Protein AF-A5E468-F1 (afdb_monomer)

Nearest PDB structures (foldseek):
  6xt9-assembly1_H  TM=6.312E-01  e=6.955E-01  Homo sapiens
  3gw4-assembly1_A  TM=5.556E-01  e=4.802E-01  Deinococcus radiodurans R1 = ATCC 13939 = DSM 20539
  8gl8-assembly1_I  TM=4.887E-01  e=6.640E-01  Flavobacterium johnsoniae
  3sf4-assembly3_C  TM=4.964E-01  e=1.756E+00  Homo sapiens

Radius of gyration: 18.63 Å; Cα contacts (8 Å, |Δi|>4): 145; chains: 1; bounding box: 49×48×44 Å

Solvent-accessible surface area (backbone atoms only — not comparable to full-atom values): 12176 Å² total; per-residue (Å²): 136,87,77,85,82,82,82,82,86,74,81,68,68,68,61,57,57,65,70,71,69,77,72,94,75,91,73,86,92,58,59,68,65,52,48,52,52,51,50,50,52,51,57,45,48,56,49,44,52,54,59,67,75,36,89,74,72,77,78,81,65,94,63,94,41,75,65,60,50,49,53,52,51,53,50,48,52,50,48,51,51,28,54,69,69,71,35,50,68,60,48,59,71,44,46,73,63,53,69,69,45,96,72,72,57,32,69,54,31,35,54,52,12,56,44,26,47,77,72,67,37,52,73,60,12,51,52,28,37,50,50,16,34,73,58,34,94,41,71,71,53,23,40,58,42,35,48,57,51,24,52,54,27,15,61,68,48,34,62,71,58,26,51,51,33,50,51,54,42,48,56,60,55,59,77,71,60,86,50,74,66,55,44,53,51,51,50,51,54,51,56,51,51,50,52,54,44,52,54,40,26,50,53,30,47,57,61,61,73,80,111

Secondary structure (DSSP, 8-state):
-----------SHHHHHHHH-------TT-HHHHHHHHHHHHHHHHHHHHHHTTTTTTSSS--S-HHHHHHHHHHHHHHHHHHHTT-HHHHHHHHHHHTTSSS--HHHHHHHHHHHHHTT-HHHHHHHHHHHHHT-SSHHHHHHHHHHHHHHHHHTT-HHHHHHHHHHHHHHHHTT--SHHHHHHHHHHHHHHHHHHHHHHHHHHHHHHT-

Foldseek 3Di:
DDDDDDDDDDDPPPVVVVLPPPDDDDDPDCLPVVLLVNLLVVLLVLLLVVLVVCPPPLPQDPDPDPVVSVVLVVLSVQLSVCSNVVVLVVLVVCVVVQVPDPDRALSNLQSNLSSCSNVVVPVSSCVSLVSSLVRPRDLVRNLSSLLSVLSSCLSVLNVVSNVVSLVSNVVSLVVPDDDPVSVVVSVVVSVVSVVVSVVSSVVNVVSVVSD

Sequence (211 aa):
MDNPNINLDFDEVELFQQLSAGTTGKDDGLTSINARKRQQHLLQHLLQHLLQKSNHLLNSATLTSSKLKAEVLQMYDQLRKHYVNNNFIEIMFLLPTIAKFNMVPPIFNLIIGCSFIHFGRISSAFREIGFAVCMAPTEHKRKEFLKVLAYTYADLNKTEYVLGCLGEILDISRNNLVNTKDFENMKNEICGLEKELMQRLEMARINNKYV

Organism: Lodderomyces elongisporus (strain ATCC 11503 / CBS 2605 / JCM 1781 / NBRC 1676 / NRRL YB-4239) (NCBI:txid379508)

Structure (mmCIF, N/CA/C/O backbone):
data_AF-A5E468-F1
#
_entry.id   AF-A5E468-F1
#
loop_
_atom_site.group_PDB
_atom_site.id
_atom_site.type_symbol
_atom_site.label_atom_id
_atom_site.label_alt_id
_atom_site.label_comp_id
_atom_site.label_asym_id
_atom_site.label_entity_id
_atom_site.label_seq_id
_atom_site.pdbx_PDB_ins_code
_atom_site.Cartn_x
_atom_site.Cartn_y
_atom_site.Cartn_z
_atom_site.occupancy
_atom_site.B_iso_or_equiv
_atom_site.auth_seq_id
_atom_site.auth_comp_id
_atom_site.auth_asym_id
_atom_site.auth_atom_id
_atom_site.pdbx_PDB_model_num
ATOM 1 N N . MET A 1 1 ? -16.153 32.112 22.670 1.00 36.38 1 MET A N 1
ATOM 2 C CA . MET A 1 1 ? -15.654 30.756 22.965 1.00 36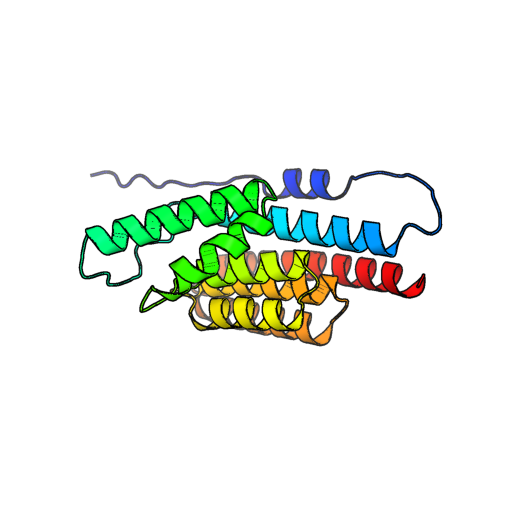.38 1 MET A CA 1
ATOM 3 C C . MET A 1 1 ? -14.862 30.334 21.757 1.00 36.38 1 MET A C 1
ATOM 5 O O . MET A 1 1 ? -15.439 30.106 20.700 1.00 36.38 1 MET A O 1
ATOM 9 N N . ASP A 1 2 ? -13.550 30.421 21.910 1.00 29.50 2 ASP A N 1
ATOM 10 C CA . ASP A 1 2 ? -12.572 30.364 20.837 1.00 29.50 2 ASP A CA 1
ATOM 11 C C . ASP A 1 2 ? -12.420 28.946 20.293 1.00 29.50 2 ASP A C 1
ATOM 13 O O . ASP A 1 2 ? -12.319 27.976 21.044 1.00 29.50 2 ASP A O 1
ATOM 17 N N . ASN A 1 3 ? -12.420 28.845 18.969 1.00 27.97 3 ASN A N 1
ATOM 18 C CA . ASN A 1 3 ? -12.152 27.625 18.227 1.00 27.97 3 ASN A CA 1
ATOM 19 C C . ASN A 1 3 ? -10.655 27.638 17.875 1.00 27.97 3 ASN A C 1
ATOM 21 O O . ASN A 1 3 ? -10.246 28.525 17.119 1.00 27.97 3 ASN A O 1
ATOM 25 N N . PRO A 1 4 ? -9.804 26.740 18.406 1.00 31.48 4 PRO A N 1
ATOM 26 C CA . PRO A 1 4 ? -8.411 26.724 18.004 1.00 31.48 4 PRO A CA 1
ATOM 27 C C . PRO A 1 4 ? -8.315 26.052 16.634 1.00 31.48 4 PRO A C 1
ATOM 29 O O . PRO A 1 4 ? -8.332 24.831 16.495 1.00 31.48 4 PRO A O 1
ATOM 32 N N . ASN A 1 5 ? -8.226 26.901 15.614 1.00 31.64 5 ASN A N 1
ATOM 33 C CA . ASN A 1 5 ? -7.717 26.568 14.293 1.00 31.64 5 ASN A CA 1
ATOM 34 C C . ASN A 1 5 ? -6.292 26.019 14.464 1.00 31.64 5 ASN A C 1
ATOM 36 O O . ASN A 1 5 ? -5.379 26.775 14.796 1.00 31.64 5 ASN A O 1
ATOM 40 N N . ILE A 1 6 ? -6.092 24.717 14.261 1.00 25.97 6 ILE A N 1
ATOM 41 C CA . ILE A 1 6 ? -4.747 24.142 14.173 1.00 25.97 6 ILE A CA 1
ATOM 42 C C . ILE A 1 6 ? -4.425 23.995 12.691 1.00 25.97 6 ILE A C 1
ATOM 44 O O . ILE A 1 6 ? -4.788 23.021 12.036 1.00 25.97 6 ILE A O 1
ATOM 48 N N . ASN A 1 7 ? -3.773 25.035 12.181 1.00 30.73 7 ASN A N 1
ATOM 49 C CA . ASN A 1 7 ? -3.069 25.034 10.914 1.00 30.73 7 ASN A CA 1
ATOM 50 C C . ASN A 1 7 ? -1.774 24.225 11.102 1.00 30.73 7 ASN A C 1
ATOM 52 O O . ASN A 1 7 ? -1.000 24.526 12.012 1.00 30.73 7 ASN A O 1
ATOM 56 N N . LEU A 1 8 ? -1.547 23.200 10.283 1.00 26.86 8 LEU A N 1
ATOM 57 C CA . LEU A 1 8 ? -0.266 22.495 10.208 1.00 26.86 8 LEU A CA 1
ATOM 58 C C . LEU A 1 8 ? 0.219 22.568 8.767 1.00 26.86 8 LEU A C 1
ATOM 60 O O . LEU A 1 8 ? 0.002 21.663 7.968 1.00 26.86 8 LEU A O 1
ATOM 64 N N . ASP A 1 9 ? 0.833 23.706 8.478 1.00 34.53 9 ASP A N 1
ATOM 65 C CA . ASP A 1 9 ? 1.713 23.925 7.341 1.00 34.53 9 ASP A CA 1
ATOM 66 C C . ASP A 1 9 ? 3.048 23.248 7.680 1.00 34.53 9 ASP A C 1
ATOM 68 O O . ASP A 1 9 ? 3.621 23.546 8.729 1.00 34.53 9 ASP A O 1
ATOM 72 N N . PHE A 1 10 ? 3.518 22.303 6.866 1.00 32.31 10 PHE A N 1
ATOM 73 C CA . PHE A 1 10 ? 4.877 21.770 6.988 1.00 32.31 10 PHE A CA 1
ATOM 74 C C . PHE A 1 10 ? 5.423 21.374 5.618 1.00 32.31 10 PHE A C 1
ATOM 76 O O . PHE A 1 10 ? 4.810 20.594 4.892 1.00 32.31 10 PHE A O 1
ATOM 83 N N . ASP A 1 11 ? 6.596 21.931 5.320 1.00 34.50 11 ASP A N 1
ATOM 84 C CA . ASP A 1 1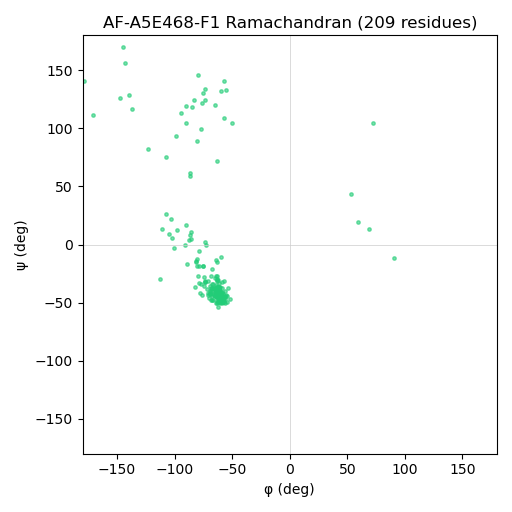1 ? 7.372 21.806 4.090 1.00 34.50 11 ASP A CA 1
ATOM 85 C C . ASP A 1 11 ? 7.573 20.351 3.643 1.00 34.50 11 ASP A C 1
ATOM 87 O O . ASP A 1 11 ? 8.412 19.610 4.157 1.00 34.50 11 ASP A O 1
ATOM 91 N N . GLU A 1 12 ? 6.824 19.953 2.617 1.00 39.00 12 GLU A N 1
ATOM 92 C CA . GLU A 1 12 ? 6.976 18.662 1.942 1.00 39.00 12 GLU A CA 1
ATOM 93 C C . GLU A 1 12 ? 8.216 18.642 1.023 1.00 39.00 12 GLU A C 1
ATOM 95 O O . GLU A 1 12 ? 8.728 17.580 0.683 1.00 39.00 12 GLU A O 1
ATOM 100 N N . VAL A 1 13 ? 8.759 19.807 0.651 1.00 35.00 13 VAL A N 1
ATOM 101 C CA . VAL A 1 13 ? 9.753 19.950 -0.431 1.00 35.00 13 VAL A CA 1
ATOM 102 C C . VAL A 1 13 ? 11.179 19.557 -0.014 1.00 35.00 13 VAL A C 1
ATOM 104 O O . VAL A 1 13 ? 11.922 18.993 -0.821 1.00 35.00 13 VAL A O 1
ATOM 107 N N . GLU A 1 14 ? 11.566 19.779 1.244 1.00 31.41 14 GLU A N 1
ATOM 108 C CA . GLU A 1 14 ? 12.945 19.542 1.706 1.00 31.41 14 GLU A CA 1
ATOM 109 C C . GLU A 1 14 ? 13.224 18.050 1.990 1.00 31.41 14 GLU A C 1
ATOM 111 O O . GLU A 1 14 ? 14.338 17.554 1.796 1.00 31.41 14 GLU A O 1
ATOM 116 N N . LEU A 1 15 ? 12.182 17.287 2.342 1.00 38.12 15 LEU A N 1
ATOM 117 C CA . LEU A 1 15 ? 12.282 15.857 2.646 1.00 38.12 15 LEU A CA 1
ATOM 118 C C . LEU A 1 15 ? 12.405 14.993 1.374 1.00 38.12 15 LEU A C 1
ATOM 120 O O . LEU A 1 15 ? 13.138 14.004 1.364 1.00 38.12 15 LEU A O 1
ATOM 124 N N . PHE A 1 16 ? 11.756 15.386 0.270 1.00 33.75 16 PHE A N 1
ATOM 125 C CA . PHE A 1 16 ? 11.859 14.677 -1.016 1.00 33.75 16 PHE A CA 1
ATOM 126 C C . PHE A 1 16 ? 13.228 14.851 -1.691 1.00 33.75 16 PHE A C 1
ATOM 128 O O . PHE A 1 16 ? 13.715 13.923 -2.342 1.00 33.75 16 PHE A O 1
ATOM 135 N N . GLN A 1 17 ? 13.900 15.991 -1.496 1.00 34.34 17 GLN A N 1
ATOM 136 C CA . GLN A 1 17 ? 15.250 16.201 -2.030 1.00 34.34 17 GLN A CA 1
ATOM 137 C C . GLN A 1 17 ? 16.290 15.315 -1.331 1.00 34.34 17 GLN A C 1
ATOM 139 O O . GLN A 1 17 ? 17.140 14.735 -2.011 1.00 34.34 17 GLN A O 1
ATOM 144 N N . GLN A 1 18 ? 16.170 15.099 -0.017 1.00 32.59 18 GLN A N 1
ATOM 145 C CA . GLN A 1 18 ? 17.067 14.205 0.729 1.00 32.59 18 GLN A CA 1
ATOM 146 C C . GLN A 1 18 ? 16.887 12.718 0.364 1.00 32.59 18 GLN A C 1
ATOM 148 O O . GLN A 1 18 ? 17.849 11.953 0.410 1.00 32.59 18 GLN A O 1
ATOM 153 N N . LEU A 1 19 ? 15.693 12.311 -0.082 1.00 34.59 19 LEU A N 1
ATOM 154 C CA . LEU A 1 19 ? 15.390 10.932 -0.494 1.00 34.59 19 LEU A CA 1
ATOM 155 C C . LEU A 1 19 ? 15.909 10.577 -1.903 1.00 34.59 19 LEU A C 1
ATOM 157 O O . LEU A 1 19 ? 16.071 9.398 -2.218 1.00 34.59 19 LEU A O 1
ATOM 161 N N . SER A 1 20 ? 16.209 11.578 -2.739 1.00 34.50 20 SER A N 1
ATOM 162 C CA . SER A 1 20 ? 16.740 11.396 -4.103 1.00 34.50 20 SER A CA 1
ATOM 163 C C . SER A 1 20 ? 18.275 11.332 -4.193 1.00 34.50 20 SER A C 1
ATOM 165 O O . SER A 1 20 ? 18.815 10.845 -5.185 1.00 34.50 20 SER A O 1
ATOM 167 N N . ALA A 1 21 ? 18.998 11.766 -3.153 1.00 29.22 21 ALA A N 1
ATOM 168 C CA . ALA A 1 21 ? 20.454 11.969 -3.183 1.00 29.22 21 ALA A CA 1
ATOM 169 C C . ALA A 1 21 ? 21.307 10.737 -2.776 1.00 29.22 21 ALA A C 1
ATOM 171 O O . ALA A 1 21 ? 22.497 10.854 -2.477 1.00 29.22 21 ALA A O 1
ATOM 172 N N . GLY A 1 22 ? 20.731 9.533 -2.767 1.00 30.25 22 GLY A N 1
ATOM 173 C CA . GLY A 1 22 ? 21.390 8.308 -2.303 1.00 30.25 22 GLY A CA 1
ATOM 174 C C . GLY A 1 22 ? 22.336 7.644 -3.315 1.00 30.25 22 GLY A C 1
ATOM 175 O O . GLY A 1 22 ? 21.947 6.703 -4.003 1.00 30.25 22 GLY A O 1
ATOM 176 N N . THR A 1 23 ? 23.608 8.056 -3.282 1.00 33.28 23 THR A N 1
ATOM 177 C CA . THR A 1 23 ? 24.845 7.332 -3.670 1.00 33.28 23 THR A CA 1
ATOM 178 C C . THR A 1 23 ? 25.146 7.069 -5.153 1.00 33.28 23 THR A C 1
ATOM 180 O O . THR A 1 23 ? 24.662 6.128 -5.781 1.00 33.28 23 THR A O 1
ATOM 183 N N . THR A 1 24 ? 26.099 7.853 -5.663 1.00 37.22 24 THR A N 1
ATOM 184 C CA . THR A 1 24 ? 27.027 7.487 -6.735 1.00 37.22 24 THR A CA 1
ATOM 185 C C . THR A 1 24 ? 27.949 6.360 -6.255 1.00 37.22 24 THR A C 1
ATOM 187 O O . THR A 1 24 ? 28.685 6.509 -5.285 1.00 37.22 24 THR A O 1
ATOM 190 N N . GLY A 1 25 ? 27.922 5.218 -6.934 1.00 31.66 25 GLY A N 1
ATOM 191 C CA . GLY A 1 25 ? 28.815 4.099 -6.643 1.00 31.66 25 GLY A CA 1
ATOM 192 C C . GLY A 1 25 ? 28.694 3.027 -7.714 1.00 31.66 25 GLY A C 1
ATOM 193 O O . GLY A 1 25 ? 27.644 2.407 -7.853 1.00 31.66 25 GLY A O 1
ATOM 194 N N . LYS A 1 26 ? 29.762 2.871 -8.499 1.00 38.19 26 LYS A N 1
ATOM 195 C CA . LYS A 1 26 ? 29.964 1.786 -9.464 1.00 38.19 26 LYS A CA 1
ATOM 196 C C . LYS A 1 26 ? 29.943 0.439 -8.733 1.00 38.19 26 LYS A C 1
ATOM 198 O O . LYS A 1 26 ? 30.630 0.324 -7.727 1.00 38.19 26 LYS A O 1
ATOM 203 N N . ASP A 1 27 ? 29.189 -0.536 -9.236 1.00 35.12 27 ASP A N 1
ATOM 204 C CA . ASP A 1 27 ? 29.721 -1.872 -9.541 1.00 35.12 27 ASP A CA 1
ATOM 205 C C . ASP A 1 27 ? 28.658 -2.801 -10.140 1.00 35.12 27 ASP A C 1
ATOM 207 O O . ASP A 1 27 ? 27.477 -2.805 -9.774 1.00 35.12 27 ASP A O 1
ATOM 211 N N . ASP A 1 28 ? 29.142 -3.570 -11.107 1.00 50.00 28 ASP A N 1
ATOM 212 C CA . ASP A 1 28 ? 28.418 -4.376 -12.074 1.00 50.00 28 ASP A CA 1
ATOM 213 C C . ASP A 1 28 ? 27.929 -5.715 -11.475 1.00 50.00 28 ASP A C 1
ATOM 215 O O . ASP A 1 28 ? 28.566 -6.318 -10.614 1.00 50.00 28 ASP A O 1
ATOM 219 N N . GLY A 1 29 ? 26.759 -6.195 -11.922 1.00 37.59 29 GLY A N 1
ATOM 220 C CA . GLY A 1 29 ? 26.212 -7.532 -11.609 1.00 37.59 29 GLY A CA 1
ATOM 221 C C . GLY A 1 29 ? 25.310 -7.654 -10.366 1.00 37.59 29 GLY A C 1
ATOM 222 O O . GLY A 1 29 ? 24.604 -8.650 -10.215 1.00 37.59 29 GLY A O 1
ATOM 223 N N . LEU A 1 30 ? 25.250 -6.631 -9.506 1.00 35.81 30 LEU A N 1
ATOM 224 C CA . LEU A 1 30 ? 24.488 -6.605 -8.240 1.00 35.81 30 LEU A CA 1
ATOM 225 C C . LEU A 1 30 ? 23.174 -5.791 -8.334 1.00 35.81 30 LEU A C 1
ATOM 227 O O . LEU A 1 30 ? 22.650 -5.284 -7.342 1.00 35.81 30 LEU A O 1
ATOM 231 N N . THR A 1 31 ? 22.639 -5.606 -9.539 1.00 42.47 31 THR A N 1
ATOM 232 C CA . THR A 1 31 ? 21.607 -4.602 -9.859 1.00 42.47 31 THR A CA 1
ATOM 233 C C . THR A 1 31 ? 20.180 -5.037 -9.511 1.00 42.47 31 THR A C 1
ATOM 235 O O . THR A 1 31 ? 19.420 -4.229 -8.980 1.00 42.47 31 THR A O 1
ATOM 238 N N . SER A 1 32 ? 19.820 -6.315 -9.681 1.00 43.28 32 SER A N 1
ATOM 239 C CA . SER A 1 32 ? 18.468 -6.835 -9.377 1.00 43.28 32 SER A CA 1
ATOM 240 C C . SER A 1 32 ? 18.167 -6.914 -7.870 1.00 43.28 32 SER A C 1
ATOM 242 O O . SER A 1 32 ? 17.096 -6.512 -7.408 1.00 43.28 32 SER A O 1
ATOM 244 N N . ILE A 1 33 ? 19.138 -7.358 -7.064 1.00 39.84 33 ILE A N 1
ATOM 245 C CA . ILE A 1 33 ? 18.994 -7.453 -5.600 1.00 39.84 33 ILE A CA 1
ATOM 246 C C . ILE A 1 33 ? 18.994 -6.055 -4.967 1.00 39.84 33 ILE A C 1
ATOM 248 O O . ILE A 1 33 ? 18.202 -5.792 -4.062 1.00 39.84 33 ILE A O 1
ATOM 252 N N . ASN A 1 34 ? 19.818 -5.133 -5.473 1.00 39.31 34 ASN A N 1
ATOM 253 C CA . ASN A 1 34 ? 19.846 -3.750 -4.995 1.00 39.31 34 ASN A CA 1
ATOM 254 C C . ASN A 1 34 ? 18.641 -2.928 -5.474 1.00 39.31 34 ASN A C 1
ATOM 256 O O . ASN A 1 34 ? 18.228 -2.011 -4.767 1.00 39.31 34 ASN A O 1
ATOM 260 N N . ALA A 1 35 ? 18.047 -3.248 -6.628 1.00 41.59 35 ALA A N 1
ATOM 261 C CA . ALA A 1 35 ? 16.770 -2.674 -7.056 1.00 41.59 35 ALA A CA 1
ATOM 262 C C . ALA A 1 35 ? 15.629 -3.145 -6.144 1.00 41.59 35 ALA A C 1
ATOM 264 O O . ALA A 1 35 ? 14.911 -2.310 -5.604 1.00 41.59 35 ALA A O 1
ATOM 265 N N . ARG A 1 36 ? 15.536 -4.452 -5.853 1.00 48.59 36 ARG A N 1
ATOM 266 C CA . ARG A 1 36 ? 14.548 -4.997 -4.903 1.00 48.59 36 ARG A CA 1
ATOM 267 C C . ARG A 1 36 ? 14.717 -4.441 -3.489 1.00 48.59 36 ARG A C 1
ATOM 269 O O . ARG A 1 36 ? 13.727 -4.072 -2.871 1.00 48.59 36 ARG A O 1
ATOM 276 N N . LYS A 1 37 ? 15.950 -4.319 -2.983 1.00 50.06 37 LYS A N 1
ATOM 277 C CA . LYS A 1 37 ? 16.224 -3.702 -1.670 1.00 50.06 37 LYS A CA 1
ATOM 278 C C . LYS A 1 37 ? 15.853 -2.215 -1.631 1.00 50.06 37 LYS A C 1
ATOM 280 O O . LYS A 1 37 ? 15.304 -1.764 -0.632 1.00 50.06 37 LYS A O 1
ATOM 285 N N . ARG A 1 38 ? 16.099 -1.458 -2.708 1.00 53.34 38 ARG A N 1
ATOM 286 C CA . ARG A 1 38 ? 15.696 -0.042 -2.813 1.00 53.34 38 ARG A CA 1
ATOM 287 C C . ARG A 1 38 ? 14.176 0.130 -2.911 1.00 53.34 38 ARG A C 1
ATOM 289 O O . ARG A 1 38 ? 13.625 0.970 -2.209 1.00 53.34 38 ARG A O 1
ATOM 296 N N . GLN A 1 39 ? 13.500 -0.709 -3.698 1.00 52.88 39 GLN A N 1
ATOM 297 C CA . GLN A 1 39 ? 12.031 -0.761 -3.795 1.00 52.88 39 GLN A CA 1
ATOM 298 C C . GLN A 1 39 ? 11.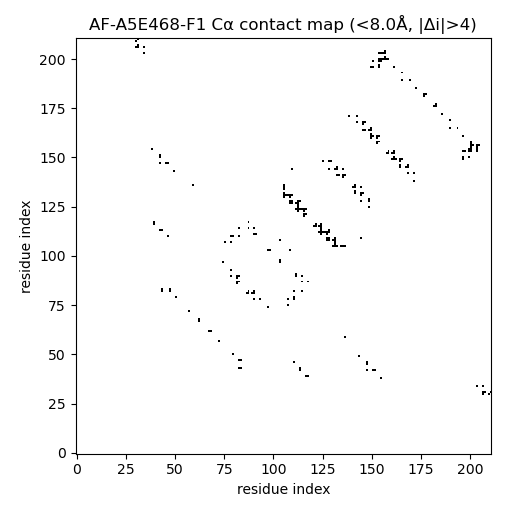394 -1.045 -2.429 1.00 52.88 39 GLN A C 1
ATOM 300 O O . GLN A 1 39 ? 10.516 -0.317 -1.973 1.00 52.88 39 GLN A O 1
ATOM 305 N N . GLN A 1 40 ? 11.923 -2.047 -1.727 1.00 59.47 40 GLN A N 1
ATOM 306 C CA . GLN A 1 40 ? 11.532 -2.397 -0.363 1.00 59.47 40 GLN A CA 1
ATOM 307 C C . GLN A 1 40 ? 11.723 -1.233 0.619 1.00 59.47 40 GLN A C 1
ATOM 309 O O . GLN A 1 40 ? 10.829 -0.958 1.412 1.00 59.47 40 GLN A O 1
ATOM 314 N N . HIS A 1 41 ? 12.839 -0.506 0.536 1.00 57.97 41 HIS A N 1
ATOM 315 C CA . HIS A 1 41 ? 13.125 0.627 1.420 1.00 57.97 41 HIS A CA 1
ATOM 316 C C . HIS A 1 41 ? 12.182 1.826 1.188 1.00 57.97 41 HIS A C 1
ATOM 318 O O . HIS A 1 41 ? 11.822 2.534 2.129 1.00 57.97 41 HIS A O 1
ATOM 324 N N . LEU A 1 42 ? 11.750 2.069 -0.051 1.00 54.31 42 LEU A N 1
ATOM 325 C CA . LEU A 1 42 ? 10.857 3.184 -0.385 1.00 54.31 42 LEU A CA 1
ATOM 326 C C . LEU A 1 42 ? 9.393 2.897 -0.021 1.00 54.31 42 LEU A C 1
ATOM 328 O O . LEU A 1 42 ? 8.720 3.762 0.542 1.00 54.31 42 LEU A O 1
ATOM 332 N N . LEU A 1 43 ? 8.908 1.679 -0.288 1.00 58.72 43 LEU A N 1
ATOM 333 C CA . LEU A 1 43 ? 7.607 1.198 0.201 1.00 58.72 43 LEU A CA 1
ATOM 334 C C . LEU A 1 43 ? 7.569 1.170 1.732 1.00 58.72 43 LEU A C 1
ATOM 336 O O . LEU A 1 43 ? 6.561 1.533 2.342 1.00 58.72 43 LEU A O 1
ATOM 340 N N . GLN A 1 44 ? 8.687 0.798 2.361 1.00 63.28 44 GLN A N 1
ATOM 341 C CA . GLN A 1 44 ? 8.847 0.896 3.803 1.00 63.28 44 GLN A CA 1
ATOM 342 C C . GLN A 1 44 ? 8.689 2.342 4.280 1.00 63.28 44 GLN A C 1
ATOM 344 O O . GLN A 1 44 ? 7.913 2.572 5.202 1.00 63.28 44 GLN A O 1
ATOM 349 N N . HIS A 1 45 ? 9.361 3.306 3.649 1.00 63.12 45 HIS A N 1
ATOM 350 C CA . HIS A 1 45 ? 9.311 4.711 4.054 1.00 63.12 45 HIS A CA 1
ATOM 351 C C . HIS A 1 45 ? 7.909 5.322 3.897 1.00 63.12 45 HIS A C 1
ATOM 353 O O . HIS A 1 45 ? 7.404 5.975 4.810 1.00 63.12 45 HIS A O 1
ATOM 359 N N . LEU A 1 46 ? 7.231 5.054 2.775 1.00 61.72 46 LEU A N 1
ATOM 360 C CA . LEU A 1 46 ? 5.870 5.543 2.548 1.00 61.72 46 LEU A CA 1
ATOM 361 C C . LEU A 1 46 ? 4.884 4.947 3.560 1.00 61.72 46 LEU A C 1
ATOM 363 O O . LEU A 1 46 ? 4.070 5.670 4.135 1.00 61.72 46 LEU A O 1
ATOM 367 N N . LEU A 1 47 ? 4.993 3.645 3.845 1.00 65.12 47 LEU A N 1
ATOM 368 C CA . LEU A 1 47 ? 4.159 3.022 4.865 1.00 65.12 47 LEU A CA 1
ATOM 369 C C . LEU A 1 47 ? 4.529 3.515 6.271 1.00 65.12 47 LEU A C 1
ATOM 371 O O . LEU A 1 47 ? 3.631 3.780 7.056 1.00 65.12 47 LEU A O 1
ATOM 375 N N . GLN A 1 48 ? 5.808 3.715 6.598 1.00 63.56 48 GLN A N 1
ATOM 376 C CA . GLN A 1 48 ? 6.230 4.315 7.870 1.00 63.56 48 GLN A CA 1
ATOM 377 C C . GLN A 1 48 ? 5.609 5.699 8.063 1.00 63.56 48 GLN A C 1
ATOM 379 O O . GLN A 1 48 ? 5.060 5.968 9.129 1.00 63.56 48 GLN A O 1
ATOM 384 N N . HIS A 1 49 ? 5.617 6.540 7.030 1.00 63.12 49 HIS A N 1
ATOM 385 C CA . HIS A 1 49 ? 4.982 7.853 7.055 1.00 63.12 49 HIS A CA 1
ATOM 386 C C . HIS A 1 49 ? 3.455 7.751 7.239 1.00 63.12 49 HIS A C 1
ATOM 388 O O . HIS A 1 49 ? 2.885 8.423 8.104 1.00 63.12 49 HIS A O 1
ATOM 394 N N . LEU A 1 50 ? 2.784 6.838 6.524 1.00 59.34 50 LEU A N 1
ATOM 395 C CA . LEU A 1 50 ? 1.355 6.553 6.720 1.00 59.34 50 LEU A CA 1
ATOM 396 C C . LEU A 1 50 ? 1.047 6.061 8.142 1.00 59.34 50 LEU A C 1
ATOM 398 O O . LEU A 1 50 ? 0.045 6.464 8.734 1.00 59.34 50 LEU A O 1
ATOM 402 N N . LEU A 1 51 ? 1.919 5.221 8.701 1.00 59.16 51 LEU A N 1
ATOM 403 C CA . LEU A 1 51 ? 1.810 4.661 10.046 1.00 59.16 51 LEU A CA 1
ATOM 404 C C . LEU A 1 51 ? 2.121 5.706 11.128 1.00 59.16 51 LEU A C 1
ATOM 406 O O . LEU A 1 51 ? 1.524 5.652 12.200 1.00 59.16 51 LEU A O 1
ATOM 410 N N . GLN A 1 52 ? 3.015 6.666 10.890 1.00 58.34 52 GLN A N 1
ATOM 411 C CA . GLN A 1 52 ? 3.274 7.798 11.792 1.00 58.34 52 GLN A CA 1
ATOM 412 C C . GLN A 1 52 ? 2.092 8.774 11.822 1.00 58.34 52 GLN A C 1
ATOM 414 O O . GLN A 1 52 ? 1.672 9.191 12.898 1.00 58.34 52 GLN A O 1
ATOM 419 N N . LYS A 1 53 ? 1.470 9.044 10.667 1.00 54.78 53 LYS A N 1
ATOM 420 C CA . LYS A 1 53 ? 0.253 9.871 10.552 1.00 54.78 53 LYS A CA 1
ATOM 421 C C . LYS A 1 53 ? -1.023 9.184 11.077 1.00 54.78 53 LYS A C 1
ATOM 423 O O . LYS A 1 53 ? -2.107 9.765 11.043 1.00 54.78 53 LYS A O 1
ATOM 428 N N . SER A 1 54 ? -0.939 7.941 11.561 1.00 51.59 54 SER A N 1
ATOM 429 C CA . SER A 1 54 ? -2.105 7.092 11.847 1.00 51.59 54 SER A CA 1
ATOM 430 C C . SER A 1 54 ? -2.596 7.026 13.296 1.00 51.59 54 SER A C 1
ATOM 432 O O . SER A 1 54 ? -3.449 6.193 13.593 1.00 51.59 54 SER A O 1
ATOM 434 N N . ASN A 1 55 ? -2.155 7.891 14.207 1.00 45.69 55 ASN A N 1
ATOM 435 C CA . ASN A 1 55 ? -2.606 7.803 15.608 1.00 45.69 55 ASN A CA 1
ATOM 436 C C . ASN A 1 55 ? -4.145 7.950 15.790 1.00 45.69 55 ASN A C 1
ATOM 438 O O . ASN A 1 55 ? -4.672 7.612 16.843 1.00 45.69 55 ASN A O 1
ATOM 442 N N . HIS A 1 56 ? -4.888 8.353 14.746 1.00 45.81 56 HIS A N 1
ATOM 443 C CA . HIS A 1 56 ? -6.360 8.421 14.703 1.00 45.81 56 HIS A CA 1
ATOM 444 C C . HIS A 1 56 ? -7.076 7.268 13.945 1.00 45.81 56 HIS A C 1
ATOM 446 O O . HIS A 1 56 ? -8.295 7.315 13.776 1.00 45.81 56 HIS A O 1
ATOM 452 N N . LEU A 1 57 ? -6.373 6.229 13.469 1.00 49.78 57 LEU A N 1
ATOM 453 C CA . LEU A 1 57 ? -6.887 5.280 12.454 1.00 49.78 57 LEU A CA 1
ATOM 454 C C . LEU A 1 57 ? -7.859 4.190 12.951 1.00 49.78 57 LEU A C 1
ATOM 456 O O . LEU A 1 57 ? -8.401 3.467 12.119 1.00 49.78 57 LEU A O 1
ATOM 460 N N . LEU A 1 58 ? -8.118 4.071 14.260 1.00 51.56 58 LEU A N 1
ATOM 461 C CA . LEU A 1 58 ? -8.922 2.971 14.822 1.00 51.56 58 LEU A CA 1
ATOM 462 C C . LEU A 1 58 ? -10.353 3.337 15.256 1.00 51.56 58 LEU A C 1
ATOM 464 O O . LEU A 1 58 ? -11.037 2.524 15.878 1.00 51.56 58 LEU A O 1
ATOM 468 N N . ASN A 1 59 ? -10.827 4.545 14.942 1.00 44.47 59 ASN A N 1
ATOM 469 C CA . ASN A 1 59 ? -12.121 5.035 15.436 1.00 44.47 59 ASN A CA 1
ATOM 470 C C . ASN A 1 59 ? -13.332 4.744 14.529 1.00 44.47 59 ASN A C 1
ATOM 472 O O 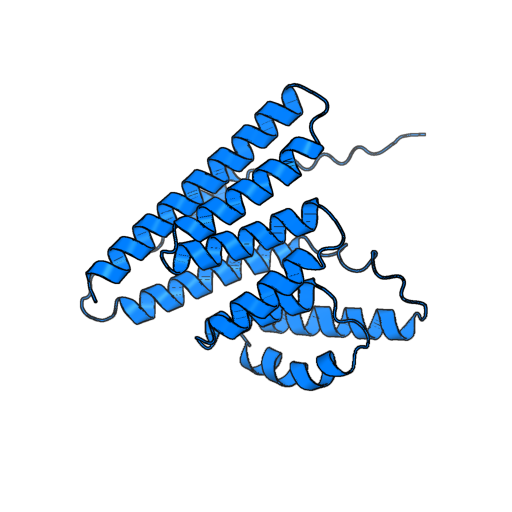. ASN A 1 59 ? -14.443 5.097 14.906 1.00 44.47 59 ASN A O 1
ATOM 476 N N . SER A 1 60 ? -13.159 4.094 13.374 1.00 45.94 60 SER A N 1
ATOM 477 C CA . SER A 1 60 ? -14.255 3.839 12.418 1.00 45.94 60 SER A CA 1
ATOM 478 C C . SER A 1 60 ? -14.849 2.428 12.465 1.00 45.94 60 SER A C 1
ATOM 480 O O . SER A 1 60 ? -15.820 2.161 11.762 1.00 45.94 60 SER A O 1
ATOM 482 N N . ALA A 1 61 ? -14.315 1.523 13.287 1.00 44.97 61 ALA A N 1
ATOM 483 C CA . ALA A 1 61 ? -14.932 0.219 13.497 1.00 44.97 61 ALA A CA 1
ATOM 484 C C . ALA A 1 61 ? -15.916 0.305 14.669 1.00 44.97 61 ALA A C 1
ATOM 486 O O . ALA A 1 61 ? -15.521 0.598 15.800 1.00 44.97 61 ALA A O 1
ATOM 487 N N . THR A 1 62 ? -17.193 0.034 14.399 1.00 45.00 62 THR A N 1
ATOM 488 C CA . THR A 1 62 ? -18.273 -0.186 15.372 1.00 45.00 62 THR A CA 1
ATOM 489 C C . THR A 1 62 ? -17.955 -1.433 16.212 1.00 45.00 62 THR A C 1
ATOM 491 O O . THR A 1 62 ? -18.514 -2.509 16.032 1.00 45.00 62 THR A O 1
ATOM 494 N N . LEU A 1 63 ? -16.971 -1.316 17.102 1.00 52.53 63 LEU A N 1
ATOM 495 C CA . LEU A 1 63 ? -16.507 -2.378 17.986 1.00 52.53 63 LEU A CA 1
ATOM 496 C C . LEU A 1 63 ? -17.310 -2.315 19.283 1.00 52.53 63 LEU A C 1
ATOM 498 O O . LEU A 1 63 ? -17.094 -1.456 20.134 1.00 52.53 63 LEU A O 1
ATOM 502 N N . THR A 1 64 ? -18.249 -3.243 19.420 1.00 50.38 64 THR A N 1
ATOM 503 C CA . THR A 1 64 ? -19.243 -3.333 20.500 1.00 50.38 64 THR A CA 1
ATOM 504 C C . THR A 1 64 ? -18.677 -3.794 21.853 1.00 50.38 64 THR A C 1
ATOM 506 O O . THR A 1 64 ? -19.423 -3.892 22.822 1.00 50.38 64 THR A O 1
ATOM 509 N N . SER A 1 65 ? -17.362 -4.030 21.971 1.00 62.00 65 SER A N 1
ATOM 510 C CA . SER A 1 65 ? -16.697 -4.373 23.237 1.00 62.00 65 SER A CA 1
ATOM 511 C C . SER A 1 65 ? -15.343 -3.672 23.378 1.00 62.00 65 SER A C 1
ATOM 513 O O . SER A 1 65 ? -14.478 -3.776 22.504 1.00 62.00 65 SER A O 1
ATOM 515 N N . SER A 1 66 ? -15.135 -2.993 24.511 1.00 69.06 66 SER A N 1
ATOM 516 C CA . SER A 1 66 ? -13.887 -2.295 24.859 1.00 69.06 66 SER A CA 1
ATOM 517 C C . SER A 1 66 ? -12.661 -3.215 24.844 1.00 69.06 66 SER A C 1
ATOM 519 O O . SER A 1 66 ? -11.572 -2.779 24.473 1.00 69.06 66 SER A O 1
ATOM 521 N N . LYS A 1 67 ? -12.846 -4.501 25.173 1.00 72.75 67 LYS A N 1
ATOM 522 C CA . LYS A 1 67 ? -11.786 -5.515 25.166 1.00 72.75 67 LYS A CA 1
ATOM 523 C C . LYS A 1 67 ? -11.306 -5.839 23.751 1.00 72.75 67 LYS A C 1
ATOM 525 O O . LYS A 1 67 ? -10.109 -5.804 23.495 1.00 72.75 67 LYS A O 1
ATOM 530 N N . LEU A 1 68 ? -12.231 -6.069 22.816 1.00 72.12 68 LEU A N 1
ATOM 531 C CA . LEU A 1 68 ? -11.881 -6.340 21.418 1.00 72.12 68 LEU A CA 1
ATOM 532 C C . LEU A 1 68 ? -11.194 -5.127 20.775 1.00 72.12 68 LEU A C 1
ATOM 534 O O . LEU A 1 68 ? -10.226 -5.280 20.037 1.00 72.12 68 LEU A O 1
ATOM 538 N N . LYS A 1 69 ? -11.642 -3.906 21.103 1.00 74.44 69 LYS A N 1
ATOM 539 C CA . LYS A 1 69 ? -10.965 -2.679 20.659 1.00 74.44 69 LYS A CA 1
ATOM 540 C C . LYS A 1 69 ? -9.517 -2.615 21.160 1.00 74.44 69 LYS A C 1
ATOM 542 O O . LYS A 1 69 ? -8.633 -2.271 20.380 1.00 74.44 69 LYS A O 1
ATOM 547 N N . ALA A 1 70 ? -9.267 -2.965 22.422 1.00 78.19 70 ALA A N 1
ATOM 548 C CA . ALA A 1 70 ? -7.917 -3.004 22.983 1.00 78.19 70 ALA A CA 1
ATOM 549 C C . ALA A 1 70 ? -7.033 -4.071 22.312 1.00 78.19 70 ALA A C 1
ATOM 551 O O . ALA A 1 70 ? -5.887 -3.784 21.980 1.00 78.19 70 ALA A O 1
ATOM 552 N N . GLU A 1 71 ? -7.572 -5.263 22.044 1.00 83.25 71 GLU A N 1
ATOM 553 C CA . GLU A 1 71 ? -6.853 -6.340 21.346 1.00 83.25 71 GLU A CA 1
ATOM 554 C C . GLU A 1 71 ? -6.474 -5.946 19.908 1.00 83.25 71 GLU A C 1
ATOM 556 O O . GLU A 1 71 ? -5.343 -6.172 19.476 1.00 83.25 71 GLU A O 1
ATOM 561 N N . VAL A 1 72 ? -7.384 -5.292 19.176 1.00 82.50 72 VAL A N 1
ATOM 562 C CA . VAL A 1 72 ? -7.101 -4.784 17.825 1.00 82.50 72 VAL A CA 1
ATOM 563 C C . VAL A 1 72 ? -6.057 -3.663 17.863 1.00 82.50 72 VAL A C 1
ATOM 565 O O . VAL A 1 72 ? -5.142 -3.669 17.044 1.00 82.50 72 VAL A O 1
ATOM 568 N N . LEU A 1 73 ? -6.140 -2.725 18.813 1.00 82.06 73 LEU A N 1
ATOM 569 C CA . LEU A 1 73 ? -5.122 -1.676 18.987 1.00 82.06 73 LEU A CA 1
ATOM 570 C C . LEU A 1 73 ? -3.743 -2.273 19.291 1.00 82.06 73 LEU A C 1
ATOM 572 O O . LEU A 1 73 ? -2.755 -1.902 18.665 1.00 82.06 73 LEU A O 1
ATOM 576 N N . GLN A 1 74 ? -3.682 -3.247 20.196 1.00 86.69 74 GLN A N 1
ATOM 577 C CA . GLN A 1 74 ? -2.434 -3.916 20.542 1.00 86.69 74 GLN A CA 1
ATOM 578 C C . GLN A 1 74 ? -1.834 -4.646 19.334 1.00 86.69 74 GLN A C 1
ATOM 580 O O . GLN A 1 74 ? -0.630 -4.550 19.091 1.00 86.69 74 GLN A O 1
ATOM 585 N N . MET A 1 75 ? -2.659 -5.354 18.556 1.00 89.00 75 MET A N 1
ATOM 586 C CA . MET A 1 75 ? -2.195 -6.029 17.343 1.00 89.00 75 MET A CA 1
ATOM 587 C C . MET A 1 75 ? -1.701 -5.029 16.296 1.00 89.00 75 MET A C 1
ATOM 589 O O . MET A 1 75 ? -0.688 -5.266 15.638 1.00 89.00 75 MET A O 1
ATOM 593 N N . TYR A 1 76 ? -2.385 -3.892 16.164 1.00 85.69 76 TYR A N 1
ATOM 594 C CA . TYR A 1 76 ? -1.952 -2.818 15.284 1.00 85.69 76 TYR A CA 1
ATOM 595 C C . TYR A 1 76 ? -0.560 -2.306 15.659 1.00 85.69 76 TYR A C 1
ATOM 597 O O . TYR A 1 76 ? 0.316 -2.215 14.799 1.00 85.69 76 TYR A O 1
ATOM 605 N N . ASP A 1 77 ? -0.338 -2.026 16.943 1.00 83.56 77 ASP A N 1
ATOM 606 C CA . ASP A 1 77 ? 0.946 -1.538 17.437 1.00 83.56 77 ASP A CA 1
ATOM 607 C C . ASP A 1 77 ? 2.064 -2.560 17.226 1.00 83.56 77 ASP A C 1
ATOM 609 O O . ASP A 1 77 ? 3.172 -2.184 16.837 1.00 83.56 77 ASP A O 1
ATOM 613 N N . GLN A 1 78 ? 1.781 -3.854 17.411 1.00 88.81 78 GLN A N 1
ATOM 614 C CA . GLN A 1 78 ? 2.730 -4.926 17.105 1.00 88.81 78 GLN A CA 1
ATOM 615 C C . GLN A 1 78 ? 3.078 -4.950 15.615 1.00 88.81 78 GLN A C 1
ATOM 617 O O . GLN A 1 78 ? 4.254 -4.849 15.266 1.00 88.81 78 GLN A O 1
ATOM 622 N N . LEU A 1 79 ? 2.076 -5.014 14.733 1.00 84.69 79 LEU A N 1
ATOM 623 C CA . LEU A 1 79 ? 2.270 -5.000 13.280 1.00 84.69 79 LEU A CA 1
ATOM 624 C C . LEU A 1 79 ? 3.083 -3.786 12.829 1.00 84.69 79 LEU A C 1
ATOM 626 O O . LEU A 1 79 ? 4.078 -3.930 12.118 1.00 84.69 79 LEU A O 1
ATOM 630 N N . ARG A 1 80 ? 2.694 -2.594 13.290 1.00 85.62 80 ARG A N 1
ATOM 631 C CA . ARG A 1 80 ? 3.388 -1.337 13.006 1.00 85.62 80 ARG A CA 1
ATOM 632 C C . ARG A 1 80 ? 4.833 -1.390 13.487 1.00 85.62 80 ARG A C 1
ATOM 634 O O . ARG A 1 80 ? 5.731 -1.078 12.713 1.00 85.62 80 ARG A O 1
ATOM 641 N N . LYS A 1 81 ? 5.074 -1.798 14.736 1.00 85.31 81 LYS A N 1
ATOM 642 C CA . LYS A 1 81 ? 6.421 -1.887 15.314 1.00 85.31 81 LYS A CA 1
ATOM 643 C C . LYS A 1 81 ? 7.303 -2.854 14.528 1.00 85.31 81 LYS A C 1
ATOM 645 O O . LYS A 1 81 ? 8.430 -2.502 14.188 1.00 85.31 81 LYS A O 1
ATOM 650 N N . HIS A 1 82 ? 6.806 -4.051 14.224 1.00 87.38 82 HIS A N 1
ATOM 651 C CA . HIS A 1 82 ? 7.565 -5.033 13.455 1.00 87.38 82 HIS A CA 1
ATOM 652 C C . HIS A 1 82 ? 7.858 -4.534 12.039 1.00 87.38 82 HIS A C 1
ATOM 654 O O . HIS A 1 82 ? 8.989 -4.673 11.582 1.00 87.38 82 HIS A O 1
ATOM 660 N N . TYR A 1 83 ? 6.896 -3.881 11.384 1.00 83.94 83 TYR A N 1
ATOM 661 C CA . TYR A 1 83 ? 7.094 -3.332 10.045 1.00 83.94 83 TYR A CA 1
ATOM 662 C C . TYR A 1 83 ? 8.115 -2.191 10.031 1.00 83.94 83 TYR A C 1
ATOM 664 O O . TYR A 1 83 ? 9.043 -2.187 9.225 1.00 83.94 83 TYR A O 1
ATOM 672 N N . VAL A 1 84 ? 7.984 -1.233 10.956 1.00 80.44 84 VAL A N 1
ATOM 673 C CA . VAL A 1 84 ? 8.923 -0.108 11.098 1.00 80.44 84 VAL A CA 1
ATOM 674 C C . VAL A 1 84 ? 10.347 -0.625 11.308 1.00 80.44 84 VAL A C 1
ATOM 676 O O . VAL A 1 84 ? 11.269 -0.096 10.694 1.00 80.44 84 VAL A O 1
ATOM 679 N N . ASN A 1 85 ? 10.507 -1.693 12.093 1.00 82.69 85 ASN A N 1
ATOM 680 C CA . ASN A 1 85 ? 11.798 -2.294 12.421 1.00 82.69 85 ASN A CA 1
ATOM 681 C C . ASN A 1 85 ? 12.301 -3.328 11.395 1.00 82.69 85 ASN A C 1
ATOM 683 O O . ASN A 1 85 ? 13.260 -4.029 11.697 1.00 82.69 85 ASN A O 1
ATOM 687 N N . ASN A 1 86 ? 11.682 -3.460 10.214 1.00 81.56 86 ASN A N 1
ATOM 688 C CA . ASN A 1 86 ? 12.041 -4.471 9.204 1.00 81.56 86 ASN A CA 1
ATOM 689 C C . ASN A 1 86 ? 11.938 -5.937 9.673 1.00 81.56 86 ASN A C 1
ATOM 691 O O . ASN A 1 86 ? 12.477 -6.849 9.043 1.00 81.56 86 ASN A O 1
ATOM 695 N N . ASN A 1 87 ? 11.196 -6.200 10.746 1.00 89.12 87 ASN A N 1
ATOM 696 C CA . ASN A 1 87 ? 10.999 -7.536 11.303 1.00 89.12 87 ASN A CA 1
ATOM 697 C C . ASN A 1 87 ? 9.818 -8.239 10.615 1.00 89.12 87 ASN A C 1
ATOM 699 O O . ASN A 1 87 ? 8.837 -8.616 11.254 1.00 89.12 87 ASN A O 1
ATOM 703 N N . PHE A 1 88 ? 9.898 -8.416 9.294 1.00 88.00 88 PHE A N 1
ATOM 704 C CA . PHE A 1 88 ? 8.798 -8.966 8.487 1.00 88.00 88 PHE A CA 1
ATOM 705 C C . PHE A 1 88 ? 8.449 -10.417 8.833 1.00 88.00 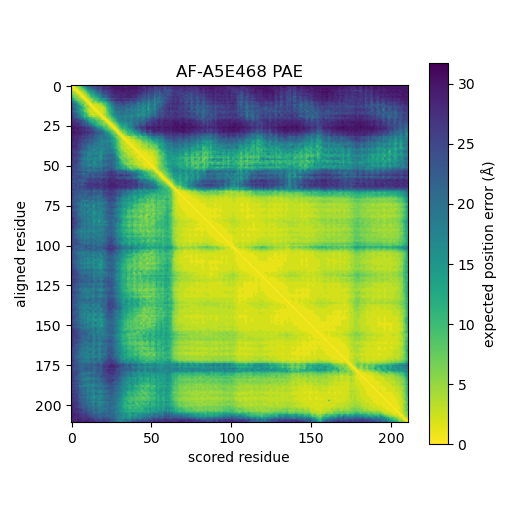88 PHE A C 1
ATOM 707 O O . PHE A 1 88 ? 7.306 -10.830 8.659 1.00 88.00 88 PHE A O 1
ATOM 714 N N . ILE A 1 89 ? 9.411 -11.189 9.348 1.00 91.81 89 ILE A N 1
ATOM 715 C CA . ILE A 1 89 ? 9.175 -12.560 9.826 1.00 91.81 89 ILE A CA 1
ATOM 716 C C . ILE A 1 89 ? 8.208 -12.552 11.017 1.00 91.81 89 ILE A C 1
ATOM 718 O O . ILE A 1 89 ? 7.269 -13.341 11.046 1.00 91.81 89 ILE A O 1
ATOM 722 N N . GLU A 1 90 ? 8.367 -11.610 11.948 1.00 94.19 90 GLU A N 1
ATOM 723 C CA . GLU A 1 90 ? 7.469 -11.476 13.102 1.00 94.19 90 GLU A CA 1
ATOM 724 C C . GLU A 1 90 ? 6.038 -11.144 12.672 1.00 94.19 90 GLU A C 1
ATOM 726 O O . GLU A 1 90 ? 5.081 -11.692 13.210 1.00 94.19 90 GLU A O 1
ATOM 731 N N . ILE A 1 91 ? 5.871 -10.333 11.622 1.00 91.44 91 ILE A N 1
ATOM 732 C CA . ILE A 1 91 ? 4.550 -10.064 11.031 1.00 91.44 91 ILE A CA 1
ATOM 733 C C . ILE A 1 91 ? 3.894 -11.363 10.543 1.00 91.44 91 ILE A C 1
ATOM 735 O O . ILE A 1 91 ? 2.688 -11.538 10.711 1.00 91.44 91 ILE A O 1
ATOM 739 N N . MET A 1 92 ? 4.669 -12.298 9.981 1.00 92.50 92 MET A N 1
ATOM 740 C CA . MET A 1 92 ? 4.143 -13.599 9.550 1.00 92.50 92 MET A CA 1
ATOM 741 C C . MET A 1 92 ? 3.680 -14.454 10.735 1.00 92.50 92 MET A C 1
ATOM 743 O O . MET A 1 92 ? 2.644 -15.112 10.637 1.00 92.50 92 MET A O 1
ATOM 747 N N . PHE A 1 93 ? 4.389 -14.408 11.868 1.00 95.38 93 PHE A N 1
ATOM 748 C CA . PHE A 1 93 ? 3.984 -15.109 13.092 1.00 95.38 93 PHE A CA 1
ATOM 749 C C . PHE A 1 93 ? 2.712 -14.538 13.732 1.00 95.38 93 PHE A C 1
ATOM 751 O O . PHE A 1 93 ? 2.022 -15.256 14.455 1.00 95.38 93 PHE A O 1
ATOM 758 N N . LEU A 1 94 ? 2.346 -13.289 13.426 1.00 93.69 94 LEU A N 1
ATOM 759 C CA . LEU A 1 94 ? 1.093 -12.683 13.888 1.00 93.69 94 LEU A CA 1
ATOM 760 C C . LEU A 1 94 ? -0.132 -13.100 13.057 1.00 93.69 94 LEU A C 1
ATOM 762 O O . LEU A 1 94 ? -1.259 -12.987 13.546 1.00 93.69 94 LEU A O 1
ATOM 766 N N . LEU A 1 95 ? 0.050 -13.623 11.835 1.00 93.12 95 LEU A N 1
ATOM 767 C CA . LEU A 1 95 ? -1.059 -13.968 10.932 1.00 93.12 95 LEU A CA 1
ATOM 768 C C . LEU A 1 95 ? -2.083 -14.948 11.535 1.00 93.12 95 LEU A C 1
ATOM 770 O O . LEU A 1 95 ? -3.278 -14.675 11.405 1.00 93.12 95 LEU A O 1
ATOM 774 N N . PRO A 1 96 ? -1.694 -16.039 12.233 1.00 93.06 96 PRO A N 1
ATOM 775 C CA . PRO A 1 96 ? -2.661 -16.943 12.859 1.00 93.06 96 PRO A CA 1
ATOM 776 C C . PRO A 1 96 ? -3.517 -16.262 13.930 1.00 93.06 96 PRO A C 1
ATOM 778 O O . PRO A 1 96 ? -4.663 -16.650 14.140 1.00 93.06 96 PRO A O 1
ATOM 781 N N . THR A 1 97 ? -2.976 -15.253 14.616 1.00 91.25 97 THR A N 1
ATOM 782 C CA . THR A 1 97 ? -3.718 -14.471 15.611 1.00 91.25 97 THR A CA 1
ATOM 783 C C . THR A 1 97 ? -4.666 -13.493 14.928 1.00 91.25 97 THR A C 1
ATOM 785 O O . THR A 1 97 ? -5.827 -13.407 15.314 1.00 91.25 97 THR A O 1
ATOM 788 N N . ILE A 1 98 ? -4.210 -12.817 13.871 1.00 89.12 98 ILE A N 1
ATOM 789 C CA . ILE A 1 98 ? -5.028 -11.890 13.076 1.00 89.12 98 ILE A CA 1
ATOM 790 C C . ILE A 1 98 ? -6.212 -12.614 12.427 1.00 89.12 98 ILE A C 1
ATOM 792 O O . ILE A 1 98 ? -7.320 -12.085 12.414 1.00 89.12 98 ILE A O 1
ATOM 796 N N . ALA A 1 99 ? -6.005 -13.847 11.959 1.00 88.56 99 ALA A N 1
ATOM 797 C CA . ALA A 1 99 ? -7.048 -14.676 11.358 1.00 88.56 99 ALA A CA 1
ATOM 798 C C . ALA A 1 99 ? -8.197 -15.033 12.322 1.00 88.56 99 ALA A C 1
ATOM 800 O O . ALA A 1 99 ? -9.253 -15.466 11.871 1.00 88.56 99 ALA A O 1
ATOM 801 N N . LYS A 1 100 ? -8.016 -14.851 13.640 1.00 88.00 100 LYS A N 1
ATOM 802 C CA . LYS A 1 100 ? -9.077 -15.055 14.642 1.00 88.00 100 LYS A CA 1
ATOM 803 C C . LYS A 1 100 ? -10.026 -13.864 14.756 1.00 88.00 100 LYS A C 1
ATOM 805 O O . LYS A 1 100 ? -11.061 -13.985 15.406 1.00 88.00 100 LYS A O 1
ATOM 810 N N . PHE A 1 101 ? -9.689 -12.712 14.175 1.00 83.06 101 PHE A N 1
ATOM 811 C CA . PHE A 1 101 ? -10.596 -11.572 14.175 1.00 83.06 101 PHE A CA 1
ATOM 812 C C . PHE A 1 101 ? -11.727 -11.791 13.174 1.00 83.06 101 PHE A C 1
ATOM 814 O O . PHE A 1 101 ? -11.486 -12.057 12.001 1.00 83.06 101 PHE A O 1
ATOM 821 N N . ASN A 1 102 ? -12.966 -11.587 13.628 1.00 77.12 102 ASN A N 1
ATOM 822 C CA . ASN A 1 102 ? -14.149 -11.662 12.765 1.00 77.12 102 ASN A CA 1
ATOM 823 C C . ASN A 1 102 ? -14.086 -10.656 11.604 1.00 77.12 102 ASN A C 1
ATOM 825 O O . ASN A 1 102 ? -14.600 -10.920 10.522 1.00 77.12 102 ASN A O 1
ATOM 829 N N . MET A 1 103 ? -13.462 -9.497 11.834 1.00 78.12 103 MET A N 1
ATOM 830 C CA . MET A 1 103 ? -13.197 -8.490 10.812 1.00 78.12 103 MET A CA 1
ATOM 831 C C . MET A 1 103 ? -11.782 -7.950 10.987 1.00 78.12 103 MET A C 1
ATOM 833 O O . MET A 1 103 ? -11.465 -7.332 12.004 1.00 78.12 103 MET A O 1
ATOM 837 N N . VAL A 1 104 ? -10.935 -8.171 9.984 1.00 82.94 104 VAL A N 1
ATOM 838 C CA . VAL A 1 104 ? -9.559 -7.666 9.970 1.00 82.94 104 VAL A CA 1
ATOM 839 C C . VAL A 1 104 ? -9.557 -6.215 9.477 1.00 82.94 104 VAL A C 1
ATOM 841 O O . VAL A 1 104 ? -10.049 -5.956 8.374 1.00 82.94 104 VAL A O 1
ATOM 844 N N . PRO A 1 105 ? -8.999 -5.254 10.240 1.00 83.44 105 PRO A N 1
ATOM 845 C CA . PRO A 1 105 ? -8.921 -3.867 9.799 1.00 83.44 105 PRO A CA 1
ATOM 846 C C . PRO A 1 105 ? -8.172 -3.723 8.462 1.00 83.44 105 PRO A C 1
ATOM 848 O O . PRO A 1 105 ? -7.126 -4.348 8.280 1.00 83.44 105 PRO A O 1
ATOM 851 N N . PRO A 1 106 ? -8.619 -2.847 7.544 1.00 84.19 106 PRO A N 1
ATOM 852 C CA . PRO A 1 106 ? -7.977 -2.652 6.238 1.00 84.19 106 PRO A CA 1
ATOM 853 C C . PRO A 1 106 ? -6.479 -2.336 6.327 1.00 84.19 106 PRO A C 1
ATOM 855 O O . PRO A 1 106 ? -5.681 -2.837 5.542 1.00 84.19 106 PRO A O 1
ATOM 858 N N . ILE A 1 107 ? -6.080 -1.558 7.337 1.00 84.50 107 ILE A N 1
ATOM 859 C CA . ILE A 1 107 ? -4.677 -1.203 7.572 1.00 84.50 107 ILE A CA 1
ATOM 860 C C . ILE A 1 107 ? -3.798 -2.422 7.898 1.00 84.50 107 ILE A C 1
ATOM 862 O O . ILE A 1 107 ? -2.613 -2.408 7.580 1.00 84.50 107 ILE A O 1
ATOM 866 N N . PHE A 1 108 ? -4.354 -3.503 8.459 1.00 89.19 108 PHE A N 1
ATOM 867 C CA . PHE A 1 108 ? -3.589 -4.732 8.701 1.00 89.19 108 PHE A CA 1
ATOM 868 C C . PHE A 1 108 ? -3.279 -5.409 7.374 1.00 89.19 108 PHE A C 1
ATOM 870 O O . PHE A 1 108 ? -2.129 -5.755 7.128 1.00 89.19 108 PHE A O 1
ATOM 877 N N . ASN A 1 109 ? -4.278 -5.522 6.494 1.00 88.00 109 ASN A N 1
ATOM 878 C CA . ASN A 1 109 ? -4.095 -6.085 5.156 1.00 88.00 109 ASN A CA 1
ATOM 879 C C . ASN A 1 109 ? -3.082 -5.273 4.341 1.00 88.00 109 ASN A C 1
ATOM 881 O O . ASN A 1 109 ? -2.254 -5.854 3.648 1.00 88.00 109 ASN A O 1
ATOM 885 N N . LEU A 1 110 ? -3.056 -3.945 4.499 1.00 86.88 110 LEU A N 1
ATOM 886 C CA . LEU A 1 110 ? -2.031 -3.108 3.876 1.00 86.88 110 LEU A CA 1
ATOM 887 C C . LEU A 1 110 ? -0.617 -3.458 4.375 1.00 86.88 110 LEU A C 1
ATOM 889 O O . LEU A 1 110 ? 0.274 -3.694 3.565 1.00 86.88 110 LEU A O 1
ATOM 893 N N . ILE A 1 111 ? -0.413 -3.549 5.696 1.00 87.12 111 ILE A N 1
ATOM 894 C CA . ILE A 1 111 ? 0.889 -3.907 6.294 1.00 87.12 111 ILE A CA 1
ATOM 895 C C . ILE A 1 111 ? 1.316 -5.323 5.884 1.00 87.12 111 ILE A C 1
ATOM 897 O O . ILE A 1 111 ? 2.473 -5.543 5.514 1.00 87.12 111 ILE 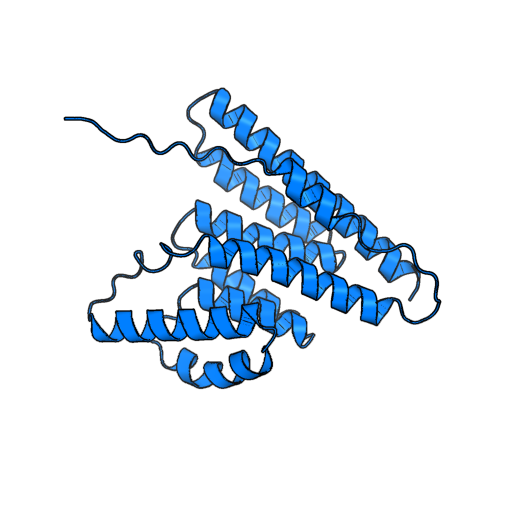A O 1
ATOM 901 N N . ILE A 1 112 ? 0.393 -6.287 5.925 1.00 91.06 112 ILE A N 1
ATOM 902 C CA . ILE A 1 112 ? 0.640 -7.681 5.536 1.00 91.06 112 ILE A CA 1
ATOM 903 C C . ILE A 1 112 ? 0.992 -7.757 4.048 1.00 91.06 112 ILE A C 1
ATOM 905 O O . ILE A 1 112 ? 1.973 -8.401 3.680 1.00 91.06 112 ILE A O 1
ATOM 909 N N . GLY A 1 113 ? 0.234 -7.063 3.200 1.00 88.31 113 GLY A N 1
ATOM 910 C CA . GLY A 1 113 ? 0.465 -7.001 1.764 1.00 88.31 113 GLY A CA 1
ATOM 911 C C . GLY A 1 113 ? 1.837 -6.428 1.430 1.00 88.31 113 GLY A C 1
ATOM 912 O O . GLY A 1 113 ? 2.601 -7.069 0.709 1.00 88.31 113 GLY A O 1
ATOM 913 N N . CYS A 1 114 ? 2.209 -5.299 2.036 1.00 85.31 114 CYS A N 1
ATOM 914 C CA . CYS A 1 114 ? 3.556 -4.746 1.900 1.00 85.31 114 CYS A CA 1
ATOM 915 C C . CYS A 1 114 ? 4.628 -5.732 2.389 1.00 85.31 114 CYS A C 1
ATOM 917 O O . CYS A 1 114 ? 5.633 -5.937 1.714 1.00 85.31 114 CYS A O 1
ATOM 919 N N . SER A 1 115 ? 4.391 -6.431 3.502 1.00 87.19 115 SER A N 1
ATOM 920 C CA . SER A 1 115 ? 5.310 -7.463 4.010 1.00 87.19 115 SER A CA 1
ATOM 921 C C . SER A 1 115 ? 5.484 -8.626 3.024 1.00 87.19 115 SER A C 1
ATOM 923 O O . SER A 1 115 ? 6.591 -9.130 2.848 1.00 87.19 115 SER A O 1
ATOM 925 N N . PHE A 1 116 ? 4.431 -9.036 2.311 1.00 86.19 116 PHE A N 1
ATOM 926 C CA . PHE A 1 116 ? 4.532 -10.062 1.269 1.00 86.19 116 PHE A CA 1
ATOM 927 C C . PHE A 1 116 ? 5.393 -9.639 0.076 1.00 86.19 116 PHE A C 1
ATOM 929 O O . PHE A 1 116 ? 6.039 -10.505 -0.521 1.00 86.19 116 PHE A O 1
ATOM 936 N N . ILE A 1 117 ? 5.473 -8.341 -0.241 1.00 84.38 117 ILE A N 1
ATOM 937 C CA . ILE A 1 117 ? 6.412 -7.827 -1.251 1.00 84.38 117 ILE A CA 1
ATOM 938 C C . ILE A 1 117 ? 7.854 -8.138 -0.831 1.00 84.38 117 ILE A C 1
ATOM 940 O O . ILE A 1 117 ? 8.642 -8.595 -1.661 1.00 84.38 117 ILE A O 1
ATOM 944 N N . HIS A 1 118 ? 8.191 -7.990 0.458 1.00 79.81 118 HIS A N 1
ATOM 945 C CA . HIS A 1 118 ? 9.534 -8.306 0.964 1.00 79.81 118 HIS A CA 1
ATOM 946 C C . HIS A 1 118 ? 9.915 -9.779 0.775 1.00 79.81 118 HIS A C 1
ATOM 948 O O . HIS A 1 118 ? 11.070 -10.086 0.484 1.00 79.81 118 HIS A O 1
ATOM 954 N N . PHE A 1 119 ? 8.938 -10.682 0.850 1.00 82.00 119 PHE A N 1
ATOM 955 C CA . PHE A 1 119 ? 9.127 -12.112 0.592 1.00 82.00 119 PHE A CA 1
ATOM 956 C C . PHE A 1 119 ? 9.020 -12.497 -0.895 1.00 82.00 119 PHE A C 1
ATOM 958 O O . PHE A 1 119 ? 9.027 -13.682 -1.220 1.00 82.00 119 PHE A O 1
ATOM 965 N N . GLY A 1 120 ? 8.872 -11.533 -1.811 1.00 79.00 120 GLY A N 1
ATOM 966 C CA . GLY A 1 120 ? 8.680 -11.799 -3.241 1.00 79.00 120 GLY A CA 1
ATOM 967 C C . GLY A 1 120 ? 7.326 -12.436 -3.583 1.00 79.00 120 GLY A C 1
ATOM 968 O O . GLY A 1 120 ? 7.126 -12.914 -4.698 1.00 79.00 120 GLY A O 1
ATOM 969 N N . ARG A 1 121 ? 6.364 -12.436 -2.652 1.00 85.19 121 ARG A N 1
ATOM 970 C CA . ARG A 1 121 ? 5.026 -13.022 -2.825 1.00 85.19 121 ARG A CA 1
ATOM 971 C C . ARG A 1 121 ? 4.063 -12.020 -3.459 1.00 85.19 121 ARG A C 1
ATOM 973 O O . ARG A 1 121 ? 3.040 -11.663 -2.878 1.00 85.19 121 ARG A O 1
ATOM 980 N N . ILE A 1 122 ? 4.389 -11.585 -4.672 1.00 83.75 122 ILE A N 1
ATOM 981 C CA . ILE A 1 122 ? 3.739 -10.457 -5.354 1.00 83.75 122 ILE A CA 1
ATOM 982 C C . ILE A 1 122 ? 2.222 -10.643 -5.522 1.00 83.75 122 ILE A C 1
ATOM 984 O O . ILE A 1 122 ? 1.455 -9.745 -5.186 1.00 83.75 122 ILE A O 1
ATOM 988 N N . SER A 1 123 ? 1.750 -11.817 -5.952 1.00 86.50 123 SER A N 1
ATOM 989 C CA . SER A 1 123 ? 0.304 -12.064 -6.105 1.00 86.50 123 SER A CA 1
ATOM 990 C C . SER A 1 123 ? -0.453 -12.007 -4.774 1.00 86.50 123 SER A C 1
ATOM 992 O O . SER A 1 123 ? -1.576 -11.516 -4.721 1.00 86.50 123 SER A O 1
ATOM 994 N N . SER A 1 124 ? 0.160 -12.495 -3.686 1.00 88.75 124 SER A N 1
ATOM 995 C CA . SER A 1 124 ? -0.431 -12.391 -2.346 1.00 88.75 124 SER A CA 1
ATOM 996 C C . SER A 1 124 ? -0.439 -10.938 -1.873 1.00 88.75 124 SER A C 1
ATOM 998 O O . SER A 1 124 ? -1.455 -10.483 -1.368 1.00 88.75 124 SER A O 1
ATOM 1000 N N . ALA A 1 125 ? 0.647 -10.194 -2.104 1.00 86.69 125 ALA A N 1
ATOM 1001 C CA . ALA A 1 125 ? 0.734 -8.776 -1.769 1.00 86.69 125 ALA A CA 1
ATOM 1002 C C . ALA A 1 125 ? -0.386 -7.955 -2.421 1.00 86.69 125 ALA A C 1
ATOM 1004 O O . ALA A 1 125 ? -1.106 -7.244 -1.725 1.00 86.69 125 ALA A O 1
ATOM 1005 N N . PHE A 1 126 ? -0.584 -8.106 -3.735 1.00 88.75 126 PHE A N 1
ATOM 1006 C CA . PHE A 1 126 ? -1.630 -7.378 -4.454 1.00 88.75 126 PHE A CA 1
ATOM 1007 C C . PHE A 1 126 ? -3.034 -7.700 -3.961 1.00 88.75 126 PHE A C 1
ATOM 1009 O O . PHE A 1 126 ? -3.860 -6.795 -3.866 1.00 88.75 126 PHE A O 1
ATOM 1016 N N . ARG A 1 127 ? -3.302 -8.961 -3.608 1.00 93.31 127 ARG A N 1
ATOM 1017 C CA . ARG A 1 127 ? -4.593 -9.343 -3.033 1.00 93.31 127 ARG A CA 1
ATOM 1018 C C . ARG A 1 127 ? -4.854 -8.609 -1.718 1.00 93.31 127 ARG A C 1
ATOM 1020 O O . ARG A 1 127 ? -5.924 -8.032 -1.563 1.00 93.31 127 ARG A O 1
ATOM 1027 N N . GLU A 1 128 ? -3.888 -8.602 -0.799 1.00 91.31 128 GLU A N 1
ATOM 1028 C CA . GLU A 1 128 ? -4.072 -7.957 0.508 1.00 91.31 128 GLU A CA 1
ATOM 1029 C C . GLU A 1 128 ? -4.148 -6.423 0.394 1.00 91.31 128 GLU A C 1
ATOM 1031 O O . GLU A 1 128 ? -5.014 -5.798 1.007 1.00 91.31 128 GLU A O 1
ATOM 1036 N N . ILE A 1 129 ? -3.300 -5.801 -0.438 1.00 89.38 129 ILE A N 1
ATOM 1037 C CA . ILE A 1 129 ? -3.338 -4.347 -0.678 1.00 89.38 129 ILE A CA 1
ATOM 1038 C C . ILE A 1 129 ? -4.652 -3.954 -1.365 1.00 89.38 129 ILE A C 1
ATOM 1040 O O . ILE A 1 129 ? -5.298 -2.993 -0.954 1.00 89.38 129 ILE A O 1
ATOM 1044 N N . GLY A 1 130 ? -5.084 -4.713 -2.375 1.00 90.94 130 GLY A N 1
ATOM 1045 C CA . GLY A 1 130 ? -6.363 -4.496 -3.051 1.00 90.94 130 GLY A CA 1
ATOM 1046 C C . GLY A 1 130 ? -7.542 -4.605 -2.085 1.00 90.94 130 GLY A C 1
ATOM 1047 O O . GLY A 1 130 ? -8.396 -3.721 -2.053 1.00 90.94 130 GLY A O 1
ATOM 1048 N N . PHE A 1 131 ? -7.545 -5.622 -1.218 1.00 91.69 131 PHE A N 1
ATOM 1049 C CA . PHE A 1 131 ? -8.556 -5.753 -0.169 1.00 91.69 131 PHE A CA 1
ATOM 1050 C C . PHE A 1 131 ? -8.555 -4.548 0.785 1.00 91.69 131 PHE A C 1
ATOM 1052 O O . PHE A 1 131 ? -9.620 -4.018 1.108 1.00 91.69 131 PHE A O 1
ATOM 1059 N N . ALA A 1 132 ? -7.376 -4.059 1.188 1.00 88.44 132 ALA A N 1
ATOM 1060 C CA . ALA A 1 132 ? -7.258 -2.857 2.010 1.00 88.44 132 ALA A CA 1
ATOM 1061 C C . ALA A 1 132 ? -7.882 -1.624 1.331 1.00 88.44 132 ALA A C 1
ATOM 1063 O O . ALA A 1 132 ? -8.618 -0.883 1.984 1.00 88.44 132 ALA A O 1
ATOM 1064 N N . VAL A 1 133 ? -7.631 -1.420 0.032 1.00 90.75 133 VAL A N 1
ATOM 1065 C CA . VAL A 1 133 ? -8.215 -0.325 -0.768 1.00 90.75 133 VAL A CA 1
ATOM 1066 C C . VAL A 1 133 ? -9.744 -0.420 -0.808 1.00 90.75 133 VAL A C 1
ATOM 1068 O O . VAL A 1 133 ? -10.431 0.566 -0.522 1.00 90.75 133 VAL A O 1
ATOM 1071 N N . CYS A 1 134 ? -10.288 -1.601 -1.119 1.00 91.62 134 CYS A N 1
ATOM 1072 C CA . CYS A 1 134 ? -11.734 -1.819 -1.198 1.00 91.62 134 CYS A CA 1
ATOM 1073 C C . CYS A 1 134 ? -12.424 -1.526 0.139 1.00 91.62 134 CYS A C 1
ATOM 1075 O O . CYS A 1 134 ? -13.436 -0.824 0.177 1.00 91.62 134 CYS A O 1
ATOM 1077 N N . MET A 1 135 ? -11.834 -2.009 1.233 1.00 87.88 135 MET A N 1
ATOM 1078 C CA . MET A 1 135 ? -12.398 -1.910 2.580 1.00 87.88 135 MET A CA 1
ATOM 1079 C C . MET A 1 135 ? -12.031 -0.611 3.311 1.00 87.88 135 MET A C 1
ATOM 1081 O O . MET A 1 135 ? -12.362 -0.460 4.487 1.00 87.88 135 MET A O 1
ATOM 1085 N N . ALA A 1 136 ? -11.330 0.322 2.659 1.00 85.38 136 ALA A N 1
ATOM 1086 C CA . ALA A 1 136 ? -10.911 1.573 3.278 1.00 85.38 136 ALA A CA 1
ATOM 1087 C C . ALA A 1 136 ? -12.118 2.346 3.860 1.00 85.38 136 ALA A C 1
ATOM 1089 O O . ALA A 1 136 ? -13.121 2.525 3.169 1.00 85.38 136 ALA A O 1
ATOM 1090 N N . PRO A 1 137 ? -12.027 2.843 5.110 1.00 80.38 137 PRO A N 1
ATOM 1091 C CA . PRO A 1 137 ? -13.180 3.400 5.823 1.00 80.38 137 PRO A CA 1
ATOM 1092 C C . PRO A 1 137 ? -13.592 4.795 5.341 1.00 80.38 137 PRO A C 1
ATOM 1094 O O . PRO A 1 137 ? -14.689 5.248 5.646 1.00 80.38 137 PRO A O 1
ATOM 1097 N N . THR A 1 138 ? -12.701 5.505 4.646 1.00 84.62 138 THR A N 1
ATOM 1098 C CA . THR A 1 138 ? -12.956 6.842 4.102 1.00 84.62 138 THR A CA 1
ATOM 1099 C C . THR A 1 138 ? -12.280 6.991 2.749 1.00 84.62 138 THR A C 1
ATOM 1101 O O . THR A 1 138 ? -11.264 6.344 2.480 1.00 84.62 138 THR A O 1
ATOM 1104 N N . GLU A 1 139 ? -12.793 7.898 1.922 1.00 86.69 139 GLU A N 1
ATOM 1105 C CA . GLU A 1 139 ? -12.191 8.268 0.638 1.00 86.69 139 GLU A CA 1
ATOM 1106 C C . GLU A 1 139 ? -10.737 8.726 0.783 1.00 86.69 139 GLU A C 1
ATOM 1108 O O . GLU A 1 139 ? -9.864 8.268 0.049 1.00 86.69 139 GLU A O 1
ATOM 1113 N N . HIS A 1 140 ? -10.440 9.547 1.795 1.00 85.38 140 HIS A N 1
ATOM 1114 C CA . HIS A 1 140 ? -9.067 9.945 2.099 1.00 85.38 140 HIS A CA 1
ATOM 1115 C C . HIS A 1 140 ? -8.167 8.724 2.337 1.00 85.38 140 HIS A C 1
ATOM 1117 O O . HIS A 1 140 ? -7.063 8.652 1.805 1.00 85.38 140 HIS A O 1
ATOM 1123 N N . LYS A 1 141 ? -8.600 7.746 3.144 1.00 81.06 141 LYS A N 1
ATOM 1124 C CA . LYS A 1 141 ? -7.790 6.543 3.402 1.00 81.06 141 LYS A CA 1
ATOM 1125 C C . LYS A 1 141 ? -7.681 5.655 2.169 1.00 81.06 141 LYS A C 1
ATOM 1127 O O . LYS A 1 141 ? -6.611 5.106 1.929 1.00 81.06 141 LYS A O 1
ATOM 1132 N N . ARG A 1 142 ? -8.741 5.575 1.364 1.00 89.38 142 ARG A N 1
ATOM 1133 C CA . ARG A 1 142 ? -8.714 4.873 0.081 1.00 89.38 142 ARG A CA 1
ATOM 1134 C C . ARG A 1 142 ? -7.662 5.473 -0.853 1.00 89.38 142 ARG A C 1
ATOM 1136 O O . ARG A 1 142 ? -6.876 4.707 -1.398 1.00 89.38 142 ARG A O 1
ATOM 1143 N N . LYS A 1 143 ? -7.570 6.807 -0.962 1.00 89.12 143 LYS A N 1
ATOM 1144 C CA . LYS A 1 143 ? -6.507 7.486 -1.730 1.00 89.12 143 LYS A CA 1
ATOM 1145 C C . LYS A 1 143 ? -5.112 7.115 -1.237 1.00 89.12 143 LYS A C 1
ATOM 1147 O O . LYS A 1 143 ? -4.266 6.748 -2.041 1.00 89.12 143 LYS A O 1
ATOM 1152 N N . GLU A 1 144 ? -4.878 7.152 0.072 1.00 85.00 144 GLU A N 1
ATOM 1153 C CA . GLU A 1 144 ? -3.570 6.783 0.632 1.00 85.00 144 GLU A CA 1
ATOM 1154 C C . GLU A 1 144 ? -3.198 5.319 0.347 1.00 85.00 144 GLU A C 1
ATOM 1156 O O . GLU A 1 144 ? -2.043 5.012 0.057 1.00 85.00 144 GLU A O 1
ATOM 1161 N N . PHE A 1 145 ? -4.166 4.401 0.368 1.00 87.75 145 PHE A N 1
ATOM 1162 C CA . PHE A 1 145 ? -3.913 2.995 0.042 1.00 87.75 145 PHE A CA 1
ATOM 1163 C C . PHE A 1 145 ? -3.729 2.777 -1.467 1.00 87.75 145 PHE A C 1
ATOM 1165 O O . PHE A 1 145 ? -2.883 1.980 -1.871 1.00 87.75 145 PHE A O 1
ATOM 1172 N N . LEU A 1 146 ? -4.457 3.523 -2.305 1.00 92.62 146 LEU A N 1
ATOM 1173 C CA . LEU A 1 146 ? -4.250 3.550 -3.755 1.00 92.62 146 LEU A CA 1
ATOM 1174 C C . LEU A 1 146 ? -2.863 4.077 -4.116 1.00 92.62 146 LEU A C 1
ATOM 1176 O O . LEU A 1 146 ? -2.245 3.536 -5.026 1.00 92.62 146 LEU A O 1
ATOM 1180 N N . LYS A 1 147 ? -2.333 5.065 -3.383 1.00 90.31 147 LYS A N 1
ATOM 1181 C CA . LYS A 1 147 ? -0.943 5.514 -3.548 1.00 90.31 147 LYS A CA 1
ATOM 1182 C C . LYS A 1 147 ? 0.026 4.355 -3.312 1.00 90.31 147 LYS A C 1
ATOM 1184 O O . LYS A 1 147 ? 0.845 4.079 -4.181 1.00 90.31 147 LYS A O 1
ATOM 1189 N N . VAL A 1 148 ? -0.100 3.620 -2.200 1.00 87.31 148 VAL A N 1
ATOM 1190 C CA . VAL A 1 148 ? 0.736 2.427 -1.919 1.00 87.31 148 VAL A CA 1
ATOM 1191 C C . VAL A 1 148 ? 0.668 1.413 -3.065 1.00 87.31 148 VAL A C 1
ATOM 1193 O O . VAL A 1 148 ? 1.696 0.890 -3.503 1.00 87.31 148 VAL A O 1
ATOM 1196 N N . LEU A 1 149 ? -0.536 1.155 -3.578 1.00 89.31 149 LEU A N 1
ATOM 1197 C CA . LEU A 1 149 ? -0.748 0.251 -4.703 1.00 89.31 149 LEU A CA 1
ATOM 1198 C C . LEU A 1 149 ? -0.089 0.767 -5.995 1.00 89.31 149 LEU A C 1
ATOM 1200 O O . LEU A 1 149 ? 0.594 0.003 -6.676 1.00 89.31 149 LEU A O 1
ATOM 1204 N N . ALA A 1 150 ? -0.223 2.062 -6.293 1.00 90.69 150 ALA A N 1
ATOM 1205 C CA . ALA A 1 150 ? 0.398 2.716 -7.441 1.00 90.69 150 ALA A CA 1
ATOM 1206 C C . ALA A 1 150 ? 1.928 2.635 -7.377 1.00 90.69 150 ALA A C 1
ATOM 1208 O O . ALA A 1 150 ? 2.555 2.240 -8.356 1.00 90.69 150 ALA A O 1
ATOM 1209 N N . TYR A 1 151 ? 2.530 2.920 -6.218 1.00 86.00 151 TYR A N 1
ATOM 1210 C CA . TYR A 1 151 ? 3.973 2.755 -6.017 1.00 86.00 151 TYR A CA 1
ATOM 1211 C C . TYR A 1 151 ? 4.408 1.305 -6.222 1.00 86.00 151 TYR A C 1
ATOM 1213 O O . TYR A 1 151 ? 5.407 1.055 -6.890 1.00 86.00 151 TYR A O 1
ATOM 1221 N N . THR A 1 152 ? 3.621 0.345 -5.731 1.00 84.62 152 THR A N 1
ATOM 1222 C CA . THR A 1 152 ? 3.903 -1.082 -5.934 1.00 84.62 152 THR A CA 1
ATOM 1223 C C . THR A 1 152 ? 3.887 -1.453 -7.422 1.00 84.62 152 THR A C 1
ATOM 1225 O O . THR A 1 152 ? 4.778 -2.157 -7.895 1.00 84.62 152 THR A O 1
ATOM 1228 N N . TYR A 1 153 ? 2.910 -0.965 -8.194 1.00 87.56 153 TYR A N 1
ATOM 1229 C CA . TYR A 1 153 ? 2.872 -1.183 -9.644 1.00 87.56 153 TYR A CA 1
ATOM 1230 C C . TYR A 1 153 ? 4.001 -0.463 -10.387 1.00 87.56 153 TYR A C 1
ATOM 1232 O O . TYR A 1 153 ? 4.560 -1.032 -11.329 1.00 87.56 153 TYR A O 1
ATOM 1240 N N . ALA A 1 154 ? 4.364 0.748 -9.960 1.00 86.00 154 ALA A N 1
ATOM 1241 C CA . ALA A 1 154 ? 5.459 1.516 -10.544 1.00 86.00 154 ALA A CA 1
ATOM 1242 C C . ALA A 1 154 ? 6.796 0.792 -10.362 1.00 86.00 154 ALA A C 1
ATOM 1244 O O . ALA A 1 154 ? 7.545 0.620 -11.323 1.00 86.00 154 ALA A O 1
ATOM 1245 N N . ASP A 1 155 ? 7.042 0.265 -9.162 1.00 79.00 155 ASP A N 1
ATOM 1246 C CA . ASP A 1 155 ? 8.243 -0.503 -8.841 1.00 79.00 155 ASP A CA 1
ATOM 1247 C C . ASP A 1 155 ? 8.333 -1.804 -9.670 1.00 79.00 155 ASP A C 1
ATOM 1249 O O . ASP A 1 155 ? 9.423 -2.248 -10.032 1.00 79.00 155 ASP A O 1
ATOM 1253 N N . LEU A 1 156 ? 7.197 -2.395 -10.056 1.00 80.25 156 LEU A N 1
ATOM 1254 C CA . LEU A 1 156 ? 7.139 -3.552 -10.962 1.00 80.25 156 LEU A CA 1
ATOM 1255 C C . LEU A 1 156 ? 7.122 -3.180 -12.455 1.00 80.25 156 LEU A C 1
ATOM 1257 O O . LEU A 1 156 ? 6.916 -4.057 -13.300 1.00 80.25 156 LEU A O 1
ATOM 1261 N N . ASN A 1 157 ? 7.331 -1.903 -12.785 1.00 84.69 157 ASN A N 1
ATOM 1262 C CA . ASN A 1 157 ? 7.271 -1.361 -14.141 1.00 84.69 157 ASN A CA 1
ATOM 1263 C C . ASN A 1 157 ? 5.952 -1.694 -14.866 1.00 84.69 157 ASN A C 1
ATOM 1265 O O . ASN A 1 157 ? 5.940 -2.122 -16.023 1.00 84.69 157 ASN A O 1
ATOM 1269 N N . LYS A 1 158 ? 4.821 -1.562 -14.165 1.00 86.44 158 LYS A N 1
ATOM 1270 C CA . LYS A 1 158 ? 3.489 -1.829 -14.713 1.00 86.44 158 LYS A CA 1
ATOM 1271 C C . LYS A 1 158 ? 2.705 -0.541 -14.957 1.00 86.44 158 LYS A C 1
ATOM 1273 O O . LYS A 1 158 ? 1.780 -0.217 -14.217 1.00 86.44 158 LYS A O 1
ATOM 1278 N N . THR A 1 159 ? 3.064 0.169 -16.022 1.00 91.50 159 THR A N 1
ATOM 1279 C CA . THR A 1 159 ? 2.519 1.492 -16.365 1.00 91.50 159 THR A CA 1
ATOM 1280 C C . THR A 1 159 ? 0.991 1.544 -16.400 1.00 91.50 159 THR A C 1
ATOM 1282 O O . THR A 1 159 ? 0.411 2.437 -15.793 1.00 91.50 159 THR A O 1
ATOM 1285 N N . GLU A 1 160 ? 0.328 0.581 -17.045 1.00 93.75 160 GLU A N 1
ATOM 1286 C CA . GLU A 1 160 ? -1.140 0.572 -17.168 1.00 93.75 160 GLU A CA 1
ATOM 1287 C C . GLU A 1 160 ? -1.841 0.558 -15.802 1.00 93.75 160 GLU A C 1
ATOM 1289 O O . GLU A 1 160 ? -2.784 1.313 -15.577 1.00 93.75 160 GLU A O 1
ATOM 1294 N N . TYR A 1 161 ? -1.337 -0.238 -14.854 1.00 92.88 161 TYR A N 1
ATOM 1295 C CA . TYR A 1 161 ? -1.917 -0.311 -13.513 1.00 92.88 161 TYR A CA 1
ATOM 1296 C C . TYR A 1 161 ? -1.608 0.934 -12.671 1.00 92.88 161 TYR A C 1
ATOM 1298 O O . TYR A 1 161 ? -2.449 1.348 -11.877 1.00 92.88 161 TYR A O 1
ATOM 1306 N N . VAL A 1 162 ? -0.446 1.572 -12.869 1.00 92.44 162 VAL A N 1
ATOM 1307 C CA . VAL A 1 162 ? -0.134 2.872 -12.244 1.00 92.44 162 VAL A CA 1
ATOM 1308 C C . VAL A 1 162 ? -1.130 3.937 -12.697 1.00 92.44 162 VAL A C 1
ATOM 1310 O O . VAL A 1 162 ? -1.695 4.642 -11.861 1.00 92.44 162 VAL A O 1
ATOM 1313 N N . LEU A 1 163 ? -1.378 4.026 -14.007 1.00 93.88 163 LEU A N 1
ATOM 1314 C CA . LEU A 1 163 ? -2.347 4.965 -14.576 1.00 93.88 163 LEU A CA 1
ATOM 1315 C C . LEU A 1 163 ? -3.770 4.670 -14.089 1.00 93.88 163 LEU A C 1
ATOM 1317 O O . LEU A 1 163 ? -4.500 5.601 -13.761 1.00 93.88 163 LEU A O 1
ATOM 1321 N N . GLY A 1 164 ? -4.135 3.391 -13.958 1.00 95.81 164 GLY A N 1
ATOM 1322 C CA . GLY A 1 164 ? -5.400 2.986 -13.345 1.00 95.81 164 GLY A CA 1
ATOM 1323 C C . GLY A 1 164 ? -5.552 3.511 -11.913 1.00 95.81 164 GLY A C 1
ATOM 1324 O O . GLY A 1 164 ? -6.567 4.120 -11.586 1.00 95.81 164 GLY A O 1
ATOM 1325 N N . CYS A 1 165 ? -4.526 3.364 -11.067 1.00 95.31 165 CYS A N 1
ATOM 1326 C CA . CYS A 1 165 ? -4.558 3.914 -9.708 1.00 95.31 165 CYS A CA 1
ATOM 1327 C C . CYS A 1 165 ? -4.637 5.449 -9.687 1.00 95.31 165 CYS A C 1
ATOM 1329 O O . CYS A 1 165 ? -5.336 6.004 -8.841 1.00 95.31 165 CYS A O 1
ATOM 1331 N N . LEU A 1 166 ? -3.942 6.138 -10.598 1.00 95.19 166 LEU A N 1
ATOM 1332 C CA . LEU A 1 166 ? -4.027 7.596 -10.726 1.00 95.19 166 LEU A CA 1
ATOM 1333 C C . LEU A 1 166 ? -5.432 8.059 -11.128 1.00 95.19 166 LEU A C 1
ATOM 1335 O O . LEU A 1 166 ? -5.924 9.030 -10.556 1.00 95.19 166 LEU A O 1
ATOM 1339 N N . GLY A 1 167 ? -6.088 7.348 -12.050 1.00 94.75 167 GLY A N 1
ATOM 1340 C CA . GLY A 1 167 ? -7.478 7.608 -12.434 1.00 94.75 167 GLY A CA 1
ATOM 1341 C C . GLY A 1 167 ? -8.432 7.518 -11.241 1.00 94.75 167 GLY A C 1
ATOM 1342 O O . GLY A 1 167 ? -9.161 8.463 -10.963 1.00 94.75 167 GLY A O 1
ATOM 1343 N N . GLU A 1 168 ? -8.335 6.443 -10.458 1.00 94.75 168 GLU A N 1
ATOM 1344 C CA . GLU A 1 168 ? -9.143 6.265 -9.241 1.00 94.75 168 GLU A CA 1
ATOM 1345 C C . GLU A 1 168 ? -8.874 7.360 -8.190 1.00 94.75 168 GLU A C 1
ATOM 1347 O O . GLU A 1 168 ? -9.795 7.888 -7.565 1.00 94.75 168 GLU A O 1
ATOM 1352 N N . ILE A 1 169 ? -7.608 7.748 -7.992 1.00 93.69 169 ILE A N 1
ATOM 1353 C CA . ILE A 1 169 ? -7.246 8.846 -7.079 1.00 93.69 169 ILE A CA 1
ATOM 1354 C C . ILE A 1 169 ? -7.841 10.174 -7.558 1.00 93.69 169 ILE A C 1
ATOM 1356 O O . ILE A 1 169 ? -8.317 10.958 -6.728 1.00 93.69 169 ILE A O 1
ATOM 1360 N N . LEU A 1 170 ? -7.815 10.436 -8.866 1.00 93.00 170 LEU A N 1
ATOM 1361 C CA . LEU A 1 170 ? -8.413 11.621 -9.469 1.00 93.00 170 LEU A CA 1
ATOM 1362 C C . LEU A 1 170 ? -9.928 11.636 -9.254 1.00 93.00 170 LEU A C 1
ATOM 1364 O O . LEU A 1 170 ? -10.448 12.643 -8.778 1.00 93.00 170 LEU A O 1
ATOM 1368 N N . ASP A 1 171 ? -10.621 10.532 -9.524 1.00 91.50 171 ASP A N 1
ATOM 1369 C CA . ASP A 1 171 ? -12.074 10.441 -9.361 1.00 91.50 171 ASP A CA 1
ATOM 1370 C C . ASP A 1 171 ? -12.500 10.676 -7.907 1.00 91.50 171 ASP A C 1
ATOM 1372 O O . ASP A 1 171 ? -13.376 11.503 -7.643 1.00 91.50 171 ASP A O 1
ATOM 1376 N N . ILE A 1 172 ? -11.801 10.068 -6.940 1.00 90.75 172 ILE A N 1
ATOM 1377 C CA . ILE A 1 172 ? -12.044 10.328 -5.512 1.00 90.75 172 ILE A CA 1
ATOM 1378 C C . ILE A 1 172 ? -11.771 11.800 -5.158 1.00 90.75 172 ILE A C 1
ATOM 1380 O O . ILE A 1 172 ? -12.470 12.410 -4.347 1.00 90.75 172 ILE A O 1
ATOM 1384 N N . SER A 1 173 ? -10.733 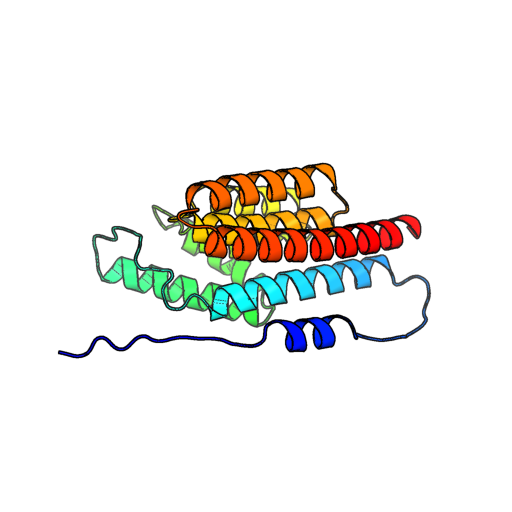12.397 -5.740 1.00 88.00 173 SER A N 1
ATOM 1385 C CA . SER A 1 173 ? -10.349 13.773 -5.419 1.00 88.00 173 SER A CA 1
ATOM 1386 C C . SER A 1 173 ? -11.308 14.805 -6.018 1.00 88.00 173 SER A C 1
ATOM 1388 O O . SER A 1 173 ? -11.550 15.841 -5.401 1.00 88.00 173 SER A O 1
ATOM 1390 N N . ARG A 1 174 ? -11.915 14.508 -7.172 1.00 85.88 174 ARG A N 1
ATOM 1391 C CA . ARG A 1 174 ? -12.921 15.360 -7.825 1.00 85.88 174 ARG A CA 1
ATOM 1392 C C . ARG A 1 174 ? -14.220 15.464 -7.034 1.00 85.88 174 ARG A C 1
ATOM 1394 O O . ARG A 1 174 ? -14.818 16.536 -7.025 1.00 85.88 174 ARG A O 1
ATOM 1401 N N . ASN A 1 175 ? -14.624 14.401 -6.340 1.00 78.06 175 ASN A N 1
ATOM 1402 C CA . ASN A 1 175 ? -15.865 14.374 -5.555 1.00 78.06 175 ASN A CA 1
ATOM 1403 C C . ASN A 1 175 ? -15.875 15.358 -4.370 1.00 78.06 175 ASN A C 1
ATOM 1405 O O . ASN A 1 175 ? -16.932 15.624 -3.807 1.00 78.06 175 ASN A O 1
ATOM 1409 N N . ASN A 1 176 ? -14.716 15.913 -4.007 1.00 70.56 176 ASN A N 1
ATOM 1410 C CA . ASN A 1 176 ? -14.530 16.760 -2.830 1.00 70.56 176 ASN A CA 1
ATOM 1411 C C . ASN A 1 176 ? -14.245 18.237 -3.175 1.00 70.56 176 ASN A C 1
ATOM 1413 O O . ASN A 1 176 ? -13.818 19.004 -2.314 1.00 70.56 176 ASN A O 1
ATOM 1417 N N . LEU A 1 177 ? -14.459 18.647 -4.430 1.00 78.88 177 LEU A N 1
ATOM 1418 C CA . LEU A 1 177 ? -14.191 20.009 -4.890 1.00 78.88 177 LEU A CA 1
ATOM 1419 C C . LEU A 1 177 ? -15.353 20.960 -4.612 1.00 78.88 177 LEU A C 1
ATOM 1421 O O . LEU A 1 177 ? -16.436 20.807 -5.176 1.00 78.88 177 LEU A O 1
ATOM 1425 N N . VAL A 1 178 ? -15.098 21.993 -3.807 1.00 71.75 178 VAL A N 1
ATOM 1426 C CA . VAL A 1 178 ? -16.099 23.022 -3.477 1.00 71.75 178 VAL A CA 1
ATOM 1427 C C . VAL A 1 178 ? -15.727 24.388 -4.060 1.00 71.75 178 VAL A C 1
ATOM 1429 O O . VAL A 1 178 ? -16.609 25.180 -4.388 1.00 71.75 178 VAL A O 1
ATOM 1432 N N . ASN A 1 179 ? -14.434 24.681 -4.225 1.00 79.56 179 ASN A N 1
ATOM 1433 C CA . ASN A 1 179 ? -13.963 25.968 -4.735 1.00 79.56 179 ASN A CA 1
ATOM 1434 C C . ASN A 1 179 ? -12.700 25.843 -5.614 1.00 79.56 179 ASN A C 1
ATOM 1436 O O . ASN A 1 179 ? -12.054 24.797 -5.687 1.00 79.56 179 ASN A O 1
ATOM 1440 N N . THR A 1 180 ? -12.334 26.944 -6.279 1.00 77.44 180 THR A N 1
ATOM 1441 C CA . THR A 1 180 ? -11.179 27.019 -7.191 1.00 77.44 180 THR A CA 1
ATOM 1442 C C . THR A 1 180 ? -9.835 26.781 -6.495 1.00 77.44 180 THR A C 1
ATOM 1444 O O . THR A 1 180 ? -8.912 26.260 -7.114 1.00 77.44 180 THR A O 1
ATOM 1447 N N . LYS A 1 181 ? -9.703 27.133 -5.209 1.00 84.75 181 LYS A N 1
ATOM 1448 C CA . LYS A 1 181 ? -8.467 26.907 -4.445 1.00 84.75 181 LYS A CA 1
ATOM 1449 C C . LYS A 1 181 ? -8.267 25.416 -4.161 1.00 84.75 181 LYS A C 1
ATOM 1451 O O . LYS A 1 181 ? -7.169 24.908 -4.362 1.00 84.75 181 LYS A O 1
ATOM 1456 N N . ASP A 1 182 ? -9.329 24.714 -3.775 1.00 83.00 182 ASP A N 1
ATOM 1457 C CA . ASP A 1 182 ? -9.310 23.262 -3.569 1.00 83.00 182 ASP A CA 1
ATOM 1458 C C . ASP A 1 182 ? -8.965 22.532 -4.871 1.00 83.00 182 ASP A C 1
ATOM 1460 O O . ASP A 1 182 ? -8.226 21.550 -4.861 1.00 83.00 182 ASP A O 1
ATOM 1464 N N . PHE A 1 183 ? -9.446 23.053 -6.004 1.00 84.88 183 PHE A N 1
ATOM 1465 C CA . PHE A 1 183 ? -9.108 22.530 -7.323 1.00 84.88 183 PHE A CA 1
ATOM 1466 C C . PHE A 1 183 ? -7.620 22.673 -7.657 1.00 84.88 183 PHE A C 1
ATOM 1468 O O . PHE A 1 183 ? -6.994 21.685 -8.039 1.00 84.88 183 PHE A O 1
ATOM 1475 N N . GLU A 1 184 ? -7.032 23.863 -7.498 1.00 85.81 184 GLU A N 1
ATOM 1476 C CA . GLU A 1 184 ? -5.604 24.054 -7.788 1.00 85.81 184 GLU A CA 1
ATOM 1477 C C . GLU A 1 184 ? -4.712 23.255 -6.828 1.00 85.81 184 GLU A C 1
ATOM 1479 O O . GLU A 1 184 ? -3.726 22.662 -7.266 1.00 85.81 184 GLU A O 1
ATOM 1484 N N . ASN A 1 185 ? -5.084 23.151 -5.547 1.00 86.44 185 ASN A N 1
ATOM 1485 C CA . ASN A 1 185 ? -4.379 22.294 -4.592 1.00 86.44 185 ASN A CA 1
ATOM 1486 C C . ASN A 1 185 ? -4.410 20.825 -5.035 1.00 86.44 185 ASN A C 1
ATOM 1488 O O . ASN A 1 185 ? -3.366 20.189 -5.158 1.00 86.44 185 ASN A O 1
ATOM 1492 N N . MET A 1 186 ? -5.597 20.310 -5.358 1.00 87.75 186 MET A N 1
ATOM 1493 C CA . MET A 1 186 ? -5.777 18.930 -5.804 1.00 87.75 186 MET A CA 1
ATOM 1494 C C . MET A 1 186 ? -5.002 18.625 -7.090 1.00 87.75 186 MET A C 1
ATOM 1496 O O . MET A 1 186 ? -4.341 17.592 -7.199 1.00 87.75 186 MET A O 1
ATOM 1500 N N . LYS A 1 187 ? -5.033 19.545 -8.054 1.00 88.25 187 LYS A N 1
ATOM 1501 C CA . LYS A 1 187 ? -4.260 19.453 -9.293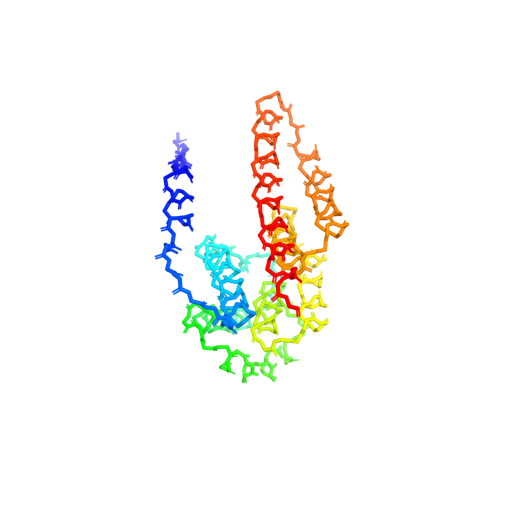 1.00 88.25 187 LYS A CA 1
ATOM 1502 C C . LYS A 1 187 ? -2.758 19.392 -9.015 1.00 88.25 187 LYS A C 1
ATOM 1504 O O . LYS A 1 187 ? -2.080 18.541 -9.585 1.00 88.25 187 LYS A O 1
ATOM 1509 N N . ASN A 1 188 ? -2.242 20.248 -8.133 1.00 89.25 188 ASN A N 1
ATOM 1510 C CA . ASN A 1 188 ? -0.824 20.250 -7.770 1.00 89.25 188 ASN A CA 1
ATOM 1511 C C . ASN A 1 188 ? -0.408 18.938 -7.093 1.00 89.25 188 ASN A C 1
ATOM 1513 O O . ASN A 1 188 ? 0.619 18.369 -7.466 1.00 89.25 188 ASN A O 1
ATOM 1517 N N . GLU A 1 189 ? -1.222 18.421 -6.168 1.00 87.38 189 GLU A N 1
ATOM 1518 C CA . GLU A 1 189 ? -0.988 17.127 -5.516 1.00 87.38 189 GLU A CA 1
ATOM 1519 C C . GLU A 1 189 ? -0.940 15.973 -6.529 1.00 87.38 189 GLU A C 1
ATOM 1521 O O . GLU A 1 189 ? -0.006 15.168 -6.514 1.00 87.38 189 GLU A O 1
ATOM 1526 N N . ILE A 1 190 ? -1.919 15.895 -7.437 1.00 90.19 190 ILE A N 1
ATOM 1527 C CA . ILE A 1 190 ? -1.996 14.816 -8.432 1.00 90.19 190 ILE A CA 1
ATOM 1528 C C . ILE A 1 190 ? -0.844 14.909 -9.433 1.00 90.19 190 ILE A C 1
ATOM 1530 O O . ILE A 1 190 ? -0.204 13.895 -9.707 1.00 90.19 190 ILE A O 1
ATOM 1534 N N . CYS A 1 191 ? -0.525 16.104 -9.937 1.00 91.19 191 CYS A N 1
ATOM 1535 C CA . CYS A 1 191 ? 0.620 16.291 -10.828 1.00 91.19 191 CYS A CA 1
ATOM 1536 C C . CYS A 1 191 ? 1.953 15.974 -10.131 1.00 91.19 191 CYS A C 1
ATOM 1538 O O . CYS A 1 191 ? 2.877 15.471 -10.772 1.00 91.19 191 CYS A O 1
ATOM 1540 N N . GLY A 1 192 ? 2.078 16.270 -8.834 1.00 89.69 192 GLY A N 1
ATOM 1541 C CA . GLY A 1 192 ? 3.242 15.891 -8.032 1.00 89.69 192 GLY A CA 1
ATOM 1542 C C . GLY A 1 192 ? 3.388 14.373 -7.933 1.00 89.69 192 GLY A C 1
ATOM 1543 O O . GLY A 1 192 ? 4.444 13.829 -8.262 1.00 89.69 192 GLY A O 1
ATOM 1544 N N . LEU A 1 193 ? 2.301 13.687 -7.573 1.00 89.44 193 LEU A N 1
ATOM 1545 C CA . LEU A 1 193 ? 2.255 12.228 -7.482 1.00 89.44 193 LEU A CA 1
ATOM 1546 C C . LEU A 1 193 ? 2.544 11.551 -8.830 1.00 89.44 193 LEU A C 1
ATOM 1548 O O . LEU A 1 193 ? 3.323 10.602 -8.887 1.00 89.44 193 LEU A O 1
ATOM 1552 N N . GLU A 1 194 ? 1.948 12.037 -9.920 1.00 92.75 194 GLU A N 1
ATOM 1553 C CA . GLU A 1 194 ? 2.194 11.527 -11.271 1.00 92.75 194 GLU A CA 1
ATOM 1554 C C . GLU A 1 194 ? 3.682 11.606 -11.620 1.00 92.75 194 GLU A C 1
ATOM 1556 O O . GLU A 1 194 ? 4.271 10.604 -12.027 1.00 92.75 194 GLU A O 1
ATOM 1561 N N . LYS A 1 195 ? 4.316 12.767 -11.410 1.00 91.75 195 LYS A N 1
ATOM 1562 C CA . LYS A 1 195 ? 5.751 12.946 -11.676 1.00 91.75 195 LYS A CA 1
ATOM 1563 C C . LYS A 1 195 ? 6.599 11.947 -10.897 1.00 91.75 195 LYS A C 1
ATOM 1565 O O . LYS A 1 195 ? 7.500 11.346 -11.482 1.00 91.75 195 LYS A O 1
ATOM 1570 N N . GLU A 1 196 ? 6.310 11.740 -9.614 1.00 88.56 196 GLU A N 1
ATOM 1571 C CA . GLU A 1 196 ? 7.047 10.776 -8.793 1.00 88.56 196 GLU A CA 1
ATOM 1572 C C . GLU A 1 196 ? 6.874 9.337 -9.311 1.00 88.56 196 GLU A C 1
ATOM 1574 O O . GLU A 1 196 ? 7.848 8.593 -9.459 1.00 88.56 196 GLU A O 1
ATOM 1579 N N . LEU A 1 197 ? 5.644 8.944 -9.648 1.00 87.69 197 LEU A N 1
ATOM 1580 C CA . LEU A 1 197 ? 5.352 7.611 -10.179 1.00 87.69 197 LEU A CA 1
ATOM 1581 C C . LEU A 1 197 ? 6.010 7.378 -11.545 1.00 87.69 197 LEU A C 1
ATOM 1583 O O . LEU A 1 197 ? 6.532 6.289 -11.789 1.00 87.69 197 LEU A O 1
ATOM 1587 N N . MET A 1 198 ? 6.049 8.390 -12.415 1.00 89.88 198 MET A N 1
ATOM 1588 C CA . MET A 1 198 ? 6.721 8.303 -13.717 1.00 89.88 198 MET A CA 1
ATOM 1589 C C . MET A 1 198 ? 8.238 8.182 -13.575 1.00 89.88 198 MET A C 1
ATOM 1591 O O . MET A 1 198 ? 8.856 7.377 -14.272 1.0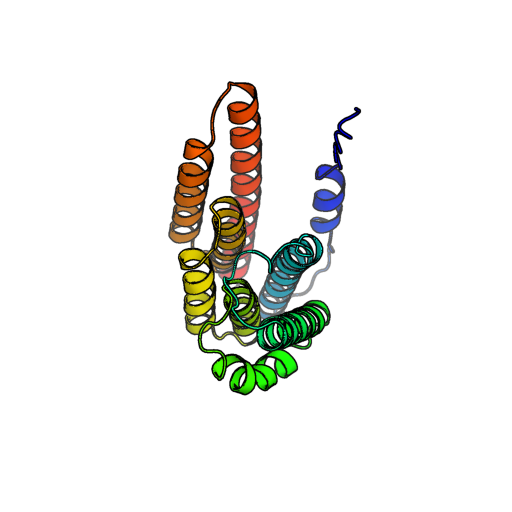0 89.88 198 MET A O 1
ATOM 1595 N N . GLN A 1 199 ? 8.844 8.915 -12.638 1.00 88.56 199 GLN A N 1
ATOM 1596 C CA . GLN A 1 199 ? 10.267 8.758 -12.322 1.00 88.56 199 GLN A CA 1
ATOM 1597 C C . GLN A 1 199 ? 10.575 7.333 -11.853 1.00 88.56 199 GLN A C 1
ATOM 1599 O O . GLN A 1 199 ? 11.544 6.726 -12.310 1.00 88.56 199 GLN A O 1
ATOM 1604 N N . ARG A 1 200 ? 9.726 6.761 -10.992 1.00 83.00 200 ARG A N 1
ATOM 1605 C CA . ARG A 1 200 ? 9.883 5.375 -10.532 1.00 83.00 200 ARG A CA 1
ATOM 1606 C C . ARG A 1 200 ? 9.707 4.349 -11.641 1.00 83.00 200 ARG A C 1
ATOM 1608 O O . ARG A 1 200 ? 10.514 3.426 -11.724 1.00 83.00 200 ARG A O 1
ATOM 1615 N N . LEU A 1 201 ? 8.700 4.514 -12.499 1.00 85.88 201 LEU A N 1
ATOM 1616 C CA . LEU A 1 201 ? 8.508 3.664 -13.677 1.00 85.88 201 LEU A CA 1
ATOM 1617 C C . LEU A 1 201 ? 9.757 3.675 -14.561 1.00 85.88 201 LEU A C 1
ATOM 1619 O O . LEU A 1 201 ? 10.234 2.617 -14.967 1.00 85.88 201 LEU A O 1
ATOM 1623 N N . GLU A 1 202 ? 10.335 4.851 -14.801 1.00 85.88 202 GLU A N 1
ATOM 1624 C CA . GLU A 1 202 ? 11.550 4.972 -15.601 1.00 85.88 202 GLU A CA 1
ATOM 1625 C C . GLU A 1 202 ? 12.752 4.295 -14.929 1.00 85.88 202 GLU A C 1
ATOM 1627 O O . GLU A 1 202 ? 13.463 3.521 -15.572 1.00 85.88 202 GLU A O 1
ATOM 1632 N N . MET A 1 203 ? 12.939 4.486 -13.619 1.00 81.88 203 MET A N 1
ATOM 1633 C CA . MET A 1 203 ? 13.977 3.777 -12.862 1.00 81.88 203 MET A CA 1
ATOM 1634 C C . MET A 1 203 ? 13.797 2.254 -12.924 1.00 81.88 203 MET A C 1
ATOM 1636 O O . MET A 1 203 ? 14.762 1.521 -13.154 1.00 81.88 203 MET A O 1
ATOM 1640 N N . ALA A 1 204 ? 12.571 1.755 -12.755 1.00 78.00 204 ALA A N 1
ATOM 1641 C CA . ALA A 1 204 ? 12.263 0.331 -12.841 1.00 78.00 204 ALA A CA 1
ATOM 1642 C C . ALA A 1 204 ? 12.498 -0.216 -14.260 1.00 78.00 204 ALA A C 1
ATOM 1644 O O . ALA A 1 204 ? 13.041 -1.310 -14.421 1.00 78.00 204 ALA A O 1
ATOM 1645 N N . ARG A 1 205 ? 12.153 0.553 -15.299 1.00 81.56 205 ARG A N 1
ATOM 1646 C CA . ARG A 1 205 ? 12.413 0.213 -16.705 1.00 81.56 205 ARG A CA 1
ATOM 1647 C C . ARG A 1 205 ? 13.906 0.089 -16.992 1.00 81.56 205 ARG A C 1
ATOM 1649 O O . ARG A 1 205 ? 14.310 -0.880 -17.631 1.00 81.56 205 ARG A O 1
ATOM 1656 N N . ILE A 1 206 ? 14.713 1.039 -16.521 1.00 79.25 206 ILE A N 1
ATOM 1657 C CA . ILE A 1 206 ? 16.176 1.011 -16.659 1.00 79.25 206 ILE A CA 1
ATOM 1658 C C . ILE A 1 206 ? 16.731 -0.241 -15.973 1.00 79.25 206 ILE A C 1
ATOM 1660 O O . ILE A 1 206 ? 17.449 -1.011 -16.601 1.00 79.25 206 ILE A O 1
ATOM 1664 N N . ASN A 1 207 ? 16.327 -0.507 -14.730 1.00 67.75 207 ASN A N 1
ATOM 1665 C CA . ASN A 1 207 ? 16.811 -1.661 -13.968 1.00 67.75 207 ASN A CA 1
ATOM 1666 C C . ASN A 1 207 ? 16.442 -3.012 -14.603 1.00 67.75 207 ASN A C 1
ATOM 1668 O O . ASN A 1 207 ? 17.212 -3.959 -14.493 1.00 67.75 207 ASN A O 1
ATOM 1672 N N . ASN A 1 208 ? 15.300 -3.097 -15.290 1.00 62.94 208 ASN A N 1
ATOM 1673 C CA . ASN A 1 208 ? 14.864 -4.309 -15.990 1.00 62.94 208 ASN A CA 1
ATOM 1674 C C . ASN A 1 208 ? 15.510 -4.498 -17.376 1.00 62.94 208 ASN A C 1
ATOM 1676 O O . ASN A 1 208 ? 15.407 -5.585 -17.929 1.00 62.94 208 ASN A O 1
ATOM 1680 N N . LYS A 1 209 ? 16.148 -3.469 -17.957 1.00 51.91 209 LYS A N 1
ATOM 1681 C CA . LYS A 1 209 ? 16.858 -3.566 -19.251 1.00 51.91 209 LYS A CA 1
ATOM 1682 C C . LYS A 1 209 ? 18.271 -4.145 -19.143 1.00 51.91 209 LYS A C 1
ATOM 1684 O O . LYS A 1 209 ? 18.844 -4.501 -20.166 1.00 51.91 209 LYS A O 1
ATOM 1689 N N . TYR A 1 210 ? 18.829 -4.209 -17.936 1.00 42.25 210 TYR A N 1
ATOM 1690 C CA . TYR A 1 210 ? 20.163 -4.757 -17.656 1.00 42.25 210 TYR A CA 1
ATOM 1691 C C . TYR A 1 210 ? 20.099 -6.125 -16.951 1.00 42.25 210 TYR A C 1
ATOM 1693 O O . TYR A 1 210 ? 21.009 -6.481 -16.202 1.00 42.25 210 TYR A O 1
ATOM 1701 N N . VAL A 1 211 ? 19.005 -6.860 -17.170 1.00 38.94 211 VAL A N 1
ATOM 1702 C CA . VAL A 1 211 ? 18.781 -8.261 -16.775 1.00 38.94 211 VAL A CA 1
ATOM 1703 C C . VAL A 1 211 ? 18.687 -9.086 -18.048 1.00 38.94 211 VAL A C 1
ATOM 1705 O O . VAL A 1 211 ? 19.266 -10.191 -18.060 1.00 38.94 211 VAL A O 1
#

pLDDT: mean 72.58, std 21.29, range [25.97, 95.81]

Mean predicted aligned error: 11.92 Å